Protein AF-A0A7S4PB91-F1 (afdb_monomer)

Organism: Guillardia theta (NCBI:txid55529)

Structure (mmCIF, N/CA/C/O backbone):
data_AF-A0A7S4PB91-F1
#
_entry.id   AF-A0A7S4PB91-F1
#
loop_
_atom_site.group_PDB
_atom_site.id
_atom_site.type_symbol
_atom_site.label_atom_id
_atom_site.label_alt_id
_atom_site.label_comp_id
_atom_site.label_asym_id
_atom_site.label_entity_id
_atom_site.label_seq_id
_atom_site.pdbx_PDB_ins_code
_atom_site.Cartn_x
_atom_site.Cartn_y
_atom_site.Cartn_z
_atom_site.occupancy
_atom_site.B_iso_or_equiv
_atom_site.auth_seq_id
_atom_site.auth_comp_id
_atom_site.auth_asym_id
_atom_site.auth_atom_id
_atom_site.pdbx_PDB_model_num
ATOM 1 N N . MET A 1 1 ? 23.968 11.728 -8.883 1.00 31.62 1 MET A N 1
ATOM 2 C CA . MET A 1 1 ? 22.761 11.429 -9.684 1.00 31.62 1 MET A CA 1
ATOM 3 C C . MET A 1 1 ? 22.779 10.005 -10.247 1.00 31.62 1 MET A C 1
ATOM 5 O O . MET A 1 1 ? 21.805 9.299 -10.043 1.00 31.62 1 MET A O 1
ATOM 9 N N . SER A 1 2 ? 23.878 9.525 -10.855 1.00 31.08 2 SER A N 1
ATOM 10 C CA . SER A 1 2 ? 23.894 8.203 -11.519 1.00 31.08 2 SER A CA 1
ATOM 11 C C . SER A 1 2 ? 23.864 6.969 -10.598 1.00 31.08 2 SER A C 1
ATOM 13 O O . SER A 1 2 ? 23.386 5.934 -11.034 1.00 31.08 2 SER A O 1
ATOM 15 N N . TRP A 1 3 ? 24.333 7.035 -9.343 1.00 31.42 3 TRP A N 1
ATOM 16 C CA . TRP A 1 3 ? 24.439 5.834 -8.488 1.00 31.42 3 TRP A CA 1
ATOM 17 C C . TRP A 1 3 ? 23.105 5.359 -7.880 1.00 31.42 3 TRP A C 1
ATOM 19 O O . TRP A 1 3 ? 22.832 4.166 -7.892 1.00 31.42 3 TRP A O 1
ATOM 29 N N . LEU A 1 4 ? 22.246 6.275 -7.410 1.00 32.75 4 LEU A N 1
ATOM 30 C CA . LEU A 1 4 ? 20.895 5.936 -6.921 1.00 32.75 4 LEU A CA 1
ATOM 31 C C . LEU A 1 4 ? 20.008 5.414 -8.059 1.00 32.75 4 LEU A C 1
ATOM 33 O O . LEU A 1 4 ? 19.345 4.400 -7.899 1.00 32.75 4 LEU A O 1
ATOM 37 N N . LEU A 1 5 ? 20.073 6.047 -9.235 1.00 37.25 5 LEU A N 1
ATOM 38 C CA . LEU A 1 5 ? 19.382 5.566 -10.434 1.00 37.25 5 LEU A CA 1
ATOM 39 C C . LEU A 1 5 ? 19.927 4.207 -10.908 1.00 37.25 5 LEU A C 1
ATOM 41 O O . LEU A 1 5 ? 19.147 3.375 -11.347 1.00 37.25 5 LEU A O 1
ATOM 45 N N . ARG A 1 6 ? 21.233 3.928 -10.749 1.00 37.69 6 ARG A N 1
ATOM 46 C CA . ARG A 1 6 ? 21.821 2.597 -11.010 1.00 37.69 6 ARG A CA 1
ATOM 47 C C . ARG A 1 6 ? 21.350 1.509 -10.045 1.00 37.69 6 ARG A C 1
ATOM 49 O O . ARG A 1 6 ? 21.367 0.350 -10.420 1.00 37.69 6 ARG A O 1
ATOM 56 N N . PHE A 1 7 ? 20.940 1.865 -8.829 1.00 37.94 7 PHE A N 1
ATOM 57 C CA . PHE A 1 7 ? 20.375 0.906 -7.877 1.00 37.94 7 PHE A CA 1
ATOM 58 C C . PHE A 1 7 ? 18.956 0.458 -8.281 1.00 37.94 7 PHE A C 1
ATOM 60 O O . PHE A 1 7 ? 18.560 -0.657 -7.963 1.00 37.94 7 PHE A O 1
ATOM 67 N N . PHE A 1 8 ? 18.217 1.304 -9.014 1.00 38.88 8 PHE A N 1
ATOM 68 C CA . PHE A 1 8 ? 16.907 0.976 -9.605 1.00 38.88 8 PHE A CA 1
ATOM 69 C C . PHE A 1 8 ? 16.985 0.504 -11.064 1.00 38.88 8 PHE A C 1
ATOM 71 O O . PHE A 1 8 ? 16.049 -0.121 -11.560 1.00 38.88 8 PHE A O 1
ATOM 78 N N . SER A 1 9 ? 18.101 0.777 -11.741 1.00 38.97 9 SER A N 1
ATOM 79 C CA . SER A 1 9 ? 18.421 0.269 -13.071 1.00 38.97 9 SER A CA 1
ATOM 80 C C . SER A 1 9 ? 18.973 -1.145 -12.945 1.00 38.97 9 SER A C 1
ATOM 82 O O . SER A 1 9 ? 20.183 -1.355 -12.869 1.00 38.97 9 SER A O 1
ATOM 84 N N . PHE A 1 10 ? 18.082 -2.124 -12.928 1.00 47.25 10 PHE A N 1
ATOM 85 C CA . PHE A 1 10 ? 18.473 -3.514 -13.104 1.00 47.25 10 PHE A CA 1
ATOM 86 C C . PHE A 1 10 ? 18.766 -3.754 -14.583 1.00 47.25 10 PHE A C 1
ATOM 88 O O . PHE A 1 10 ? 17.989 -3.335 -15.442 1.00 47.25 10 PHE A O 1
ATOM 95 N N . ASP A 1 11 ? 19.880 -4.424 -14.882 1.00 45.78 11 ASP A N 1
ATOM 96 C CA . ASP A 1 11 ? 20.148 -4.942 -16.224 1.00 45.78 11 ASP A CA 1
ATOM 97 C C . ASP A 1 11 ? 19.170 -6.107 -16.462 1.00 45.78 11 ASP A C 1
ATOM 99 O O . ASP A 1 11 ? 19.452 -7.278 -16.198 1.00 45.78 11 ASP A O 1
ATOM 103 N N . ASN A 1 12 ? 17.937 -5.747 -16.829 1.00 50.06 12 ASN A N 1
ATOM 104 C CA . ASN A 1 12 ? 16.780 -6.643 -16.885 1.00 50.06 12 ASN A CA 1
ATOM 105 C C . ASN A 1 12 ? 16.914 -7.718 -17.975 1.00 50.06 12 ASN A C 1
ATOM 107 O O . ASN A 1 12 ? 16.095 -8.633 -18.020 1.00 50.06 12 ASN A O 1
ATOM 111 N N . GLU A 1 13 ? 17.945 -7.642 -18.826 1.00 44.47 13 GLU A N 1
ATOM 112 C CA . GLU A 1 13 ? 18.199 -8.618 -19.890 1.00 44.47 13 GLU A CA 1
ATOM 113 C C . GLU A 1 13 ? 18.415 -10.043 -19.348 1.00 44.47 13 GLU A C 1
ATOM 115 O O . GLU A 1 13 ? 18.123 -11.006 -20.048 1.00 44.47 13 GLU A O 1
ATOM 120 N N . ASN A 1 14 ? 18.844 -10.201 -18.088 1.00 43.94 14 ASN A N 1
ATOM 121 C CA . ASN A 1 14 ? 19.098 -11.518 -17.483 1.00 43.94 14 ASN A CA 1
ATOM 122 C C . ASN A 1 14 ? 17.996 -12.009 -16.526 1.00 43.94 14 ASN A C 1
ATOM 124 O O . ASN A 1 14 ? 18.125 -13.091 -15.952 1.00 43.94 14 ASN A O 1
ATOM 128 N N . ILE A 1 15 ? 16.910 -11.250 -16.342 1.00 55.56 15 ILE A N 1
ATOM 129 C CA . ILE A 1 15 ? 15.763 -11.681 -15.533 1.00 55.56 15 ILE A CA 1
ATOM 130 C C . ILE A 1 15 ? 14.724 -12.266 -16.486 1.00 55.56 15 ILE A C 1
ATOM 132 O O . ILE A 1 15 ? 14.045 -11.532 -17.202 1.00 55.56 15 ILE A O 1
ATOM 136 N N . ALA A 1 16 ? 14.594 -13.593 -16.509 1.00 49.69 16 ALA A N 1
ATOM 137 C CA . ALA A 1 16 ? 13.801 -14.307 -17.513 1.00 49.69 16 ALA A CA 1
ATOM 138 C C . ALA A 1 16 ? 12.338 -13.825 -17.631 1.00 49.69 16 ALA A C 1
ATOM 140 O O . ALA A 1 16 ? 11.791 -13.814 -18.729 1.00 49.69 16 ALA A O 1
ATOM 141 N N . SER A 1 17 ? 11.707 -13.379 -16.536 1.00 52.19 17 SER A N 1
ATOM 142 C CA . SER A 1 17 ? 10.325 -12.865 -16.548 1.00 52.19 17 SER A CA 1
ATOM 143 C C . SER A 1 17 ? 10.184 -11.426 -17.078 1.00 52.19 17 SER A C 1
ATOM 145 O O . SER A 1 17 ? 9.070 -10.951 -17.317 1.00 52.19 17 SER A O 1
ATOM 147 N N . ARG A 1 18 ? 11.307 -10.717 -17.244 1.00 58.28 18 ARG A N 1
ATOM 148 C CA . ARG A 1 18 ? 11.389 -9.300 -17.640 1.00 58.28 18 ARG A CA 1
ATOM 149 C C . ARG A 1 18 ? 12.205 -9.078 -18.909 1.00 58.28 18 ARG A C 1
ATOM 151 O O . ARG A 1 18 ? 12.345 -7.936 -19.339 1.00 58.28 18 ARG A O 1
ATOM 158 N N . HIS A 1 19 ? 12.696 -10.151 -19.528 1.00 61.44 19 HIS A N 1
ATOM 159 C CA . HIS A 1 19 ? 13.353 -10.080 -20.822 1.00 61.44 19 HIS A CA 1
ATOM 160 C C . HIS A 1 19 ? 12.348 -9.621 -21.883 1.00 61.44 19 HIS A C 1
ATOM 162 O O . HIS A 1 19 ? 11.384 -10.315 -22.208 1.00 61.44 19 HIS A O 1
ATOM 168 N N . ILE A 1 20 ? 12.604 -8.453 -22.460 1.00 63.34 20 ILE A N 1
ATOM 169 C CA . ILE A 1 20 ? 11.867 -7.948 -23.613 1.00 63.34 20 ILE A CA 1
ATOM 170 C C . ILE A 1 20 ? 12.829 -7.993 -24.783 1.00 63.34 20 ILE A C 1
ATOM 172 O O . ILE A 1 20 ? 13.859 -7.321 -24.761 1.00 63.34 20 ILE A O 1
ATOM 176 N N . ASP A 1 21 ? 12.481 -8.760 -25.817 1.00 62.69 21 ASP A N 1
ATOM 177 C CA . ASP A 1 21 ? 13.202 -8.723 -27.087 1.00 62.69 21 ASP A CA 1
ATOM 178 C C . ASP A 1 21 ? 12.898 -7.391 -27.796 1.00 62.69 21 ASP A C 1
ATOM 180 O O . ASP A 1 21 ? 12.025 -7.270 -28.656 1.00 62.69 21 ASP A O 1
ATOM 184 N N . SER A 1 22 ? 13.550 -6.329 -27.317 1.00 59.19 22 SER A N 1
ATOM 185 C CA . SER A 1 22 ? 13.298 -4.947 -27.722 1.00 59.19 22 SER A CA 1
ATOM 186 C C . SER A 1 22 ? 14.299 -4.454 -28.760 1.00 59.19 22 SER A C 1
ATOM 188 O O . SER A 1 22 ? 14.284 -3.264 -29.071 1.00 59.19 22 SER A O 1
ATOM 190 N N . ARG A 1 23 ? 15.192 -5.312 -29.279 1.00 58.97 23 ARG A N 1
ATOM 191 C CA . ARG A 1 23 ? 16.308 -4.893 -30.152 1.00 58.97 23 ARG A CA 1
ATOM 192 C C . ARG A 1 23 ? 15.847 -4.244 -31.468 1.00 58.97 23 ARG A C 1
ATOM 194 O O . ARG A 1 23 ? 16.675 -3.710 -32.195 1.00 58.97 23 ARG A O 1
ATOM 201 N N . GLN A 1 24 ? 14.540 -4.241 -31.755 1.00 57.69 24 GLN A N 1
ATOM 202 C CA . GLN A 1 24 ? 13.948 -3.690 -32.979 1.00 57.69 24 GLN A CA 1
ATOM 203 C C . GLN A 1 24 ? 12.815 -2.663 -32.769 1.00 57.69 24 GLN A C 1
ATOM 205 O O . GLN A 1 24 ? 12.273 -2.170 -33.756 1.00 57.69 24 GLN A O 1
ATOM 210 N N . ARG A 1 25 ? 12.425 -2.310 -31.531 1.00 69.69 25 ARG A N 1
ATOM 211 C CA . ARG A 1 25 ? 11.317 -1.357 -31.282 1.00 69.69 25 ARG A CA 1
ATOM 212 C C . ARG A 1 25 ? 11.812 -0.057 -30.653 1.00 69.69 25 ARG A C 1
ATOM 214 O O . ARG A 1 25 ? 12.574 -0.084 -29.691 1.00 69.69 25 ARG A O 1
ATOM 221 N N . ALA A 1 26 ? 11.337 1.078 -31.171 1.00 83.69 26 ALA A N 1
ATOM 222 C CA . ALA A 1 26 ? 11.591 2.385 -30.571 1.00 83.69 26 ALA A CA 1
ATOM 223 C C . ALA A 1 26 ? 10.990 2.444 -29.158 1.00 83.69 26 ALA A C 1
ATOM 225 O O . ALA A 1 26 ? 9.822 2.099 -28.962 1.00 83.69 26 ALA A O 1
ATOM 226 N N . ARG A 1 27 ? 11.795 2.877 -28.185 1.00 88.94 27 ARG A N 1
ATOM 227 C CA . ARG A 1 27 ? 11.378 3.021 -26.788 1.00 88.94 27 ARG A CA 1
ATOM 228 C C . ARG A 1 27 ? 10.800 4.415 -26.556 1.00 88.94 27 ARG A C 1
ATOM 230 O O . ARG A 1 27 ? 11.360 5.404 -27.028 1.00 88.94 27 ARG A O 1
ATOM 237 N N . LYS A 1 28 ? 9.682 4.491 -25.839 1.00 92.44 28 LYS A N 1
ATOM 238 C CA . LYS A 1 28 ? 9.012 5.737 -25.450 1.00 92.44 28 LYS A CA 1
ATOM 239 C C . LYS A 1 28 ? 9.260 6.041 -23.974 1.00 92.44 28 LYS A C 1
ATOM 241 O O . LYS A 1 28 ? 9.401 5.133 -23.161 1.00 92.44 28 LYS A O 1
ATOM 246 N N . THR A 1 29 ? 9.281 7.322 -23.627 1.00 91.94 29 THR A N 1
ATOM 247 C CA . THR A 1 29 ? 9.402 7.813 -22.249 1.00 91.94 29 THR A CA 1
ATOM 248 C C . THR A 1 29 ? 8.780 9.206 -22.140 1.00 91.94 29 THR A C 1
ATOM 250 O O . THR A 1 29 ? 8.545 9.845 -23.169 1.00 91.94 29 THR A O 1
ATOM 253 N N . TRP A 1 30 ? 8.491 9.668 -20.924 1.00 91.88 30 TRP A N 1
ATOM 254 C CA . TRP A 1 30 ? 7.993 11.021 -20.654 1.00 91.88 30 TRP A CA 1
ATOM 255 C C . TRP A 1 30 ? 8.320 11.468 -19.224 1.00 91.88 30 TRP A C 1
ATOM 257 O O . TRP A 1 30 ? 8.530 10.644 -18.319 1.00 91.88 30 TRP A O 1
ATOM 267 N N . ASN A 1 31 ? 8.355 12.788 -19.022 1.00 86.69 31 ASN A N 1
ATOM 268 C CA . ASN A 1 31 ? 8.561 13.372 -17.700 1.00 86.69 31 ASN A CA 1
ATOM 269 C C . ASN A 1 31 ? 7.240 13.444 -16.927 1.00 86.69 31 ASN A C 1
ATOM 271 O O . ASN A 1 31 ? 6.154 13.550 -17.503 1.00 86.69 31 ASN A O 1
ATOM 275 N N . VAL A 1 32 ? 7.341 13.397 -15.600 1.00 86.25 32 VAL A N 1
ATOM 276 C CA . VAL A 1 32 ? 6.189 13.594 -14.714 1.00 86.25 32 VAL A CA 1
ATOM 277 C C . VAL A 1 32 ? 5.623 15.009 -14.879 1.00 86.25 32 VAL A C 1
ATOM 279 O O . VAL A 1 32 ? 6.373 15.980 -14.958 1.00 86.25 32 VAL A O 1
ATOM 282 N N . GLY A 1 33 ? 4.293 15.132 -14.909 1.00 79.81 33 GLY A N 1
ATOM 283 C CA . GLY A 1 33 ? 3.592 16.422 -14.960 1.00 79.81 33 GLY A CA 1
ATOM 284 C C . GLY A 1 33 ? 3.527 17.089 -16.341 1.00 79.81 33 GLY A C 1
ATOM 285 O O . GLY A 1 33 ? 2.955 18.172 -16.463 1.00 79.81 33 GLY A O 1
ATOM 286 N N . GLU A 1 34 ? 4.079 16.464 -17.386 1.00 78.25 34 GLU A N 1
ATOM 287 C CA . GLU A 1 34 ? 3.885 16.901 -18.773 1.00 78.25 34 GLU A CA 1
ATOM 288 C C . GLU A 1 34 ? 2.472 16.562 -19.294 1.00 78.25 34 GLU A C 1
ATOM 290 O O . GLU A 1 34 ? 1.654 15.943 -18.612 1.00 78.25 34 GLU A O 1
ATOM 295 N N . LYS A 1 35 ? 2.158 17.003 -20.521 1.00 84.31 35 LYS A N 1
ATOM 296 C CA . LYS A 1 35 ? 0.884 16.681 -21.186 1.00 84.31 35 LYS A CA 1
ATOM 297 C C . LYS A 1 35 ? 0.691 15.166 -21.301 1.00 84.31 35 LYS A C 1
ATOM 299 O O . LYS A 1 35 ? 1.661 14.424 -21.423 1.00 84.31 35 LYS A O 1
ATOM 304 N N . GLU A 1 36 ? -0.573 14.745 -21.360 1.00 91.62 36 GLU A N 1
ATOM 305 C CA . GLU A 1 36 ? -0.958 13.339 -21.508 1.00 91.62 36 GLU A CA 1
ATOM 306 C C . GLU A 1 36 ? -0.151 12.641 -22.629 1.00 91.62 36 GLU A C 1
ATOM 308 O O . GLU A 1 36 ? -0.174 13.099 -23.784 1.00 91.62 36 GLU A O 1
ATOM 313 N N . PRO A 1 37 ? 0.573 11.551 -22.316 1.00 93.06 37 PRO A N 1
ATOM 314 C CA . PRO A 1 37 ? 1.471 10.908 -23.262 1.00 93.06 37 PRO A CA 1
ATOM 315 C C . PRO A 1 37 ? 0.699 10.208 -24.386 1.00 93.06 37 PRO A C 1
ATOM 317 O O . PRO A 1 37 ? -0.351 9.602 -24.182 1.00 93.06 37 PRO A O 1
ATOM 320 N N . GLN A 1 38 ? 1.259 10.237 -25.597 1.00 92.81 38 GLN A N 1
ATOM 321 C CA . GLN A 1 38 ? 0.713 9.519 -26.754 1.00 92.81 38 GLN A CA 1
ATOM 322 C C . GLN A 1 38 ? 1.251 8.077 -26.793 1.00 92.81 38 GLN A C 1
ATOM 324 O O . GLN A 1 38 ? 2.211 7.760 -27.509 1.00 92.81 38 GLN A O 1
ATOM 329 N N . VAL A 1 39 ? 0.624 7.200 -26.006 1.00 94.06 39 VAL A N 1
ATOM 330 C CA . VAL A 1 39 ? 0.985 5.780 -25.861 1.00 94.06 39 VAL A CA 1
ATOM 331 C C . VAL A 1 39 ? -0.161 4.852 -26.283 1.00 94.06 39 VAL A C 1
ATOM 333 O O . VAL A 1 39 ? -1.337 5.175 -26.124 1.00 94.06 39 VAL A O 1
ATOM 336 N N . LYS A 1 40 ? 0.184 3.703 -26.868 1.00 94.88 40 LYS A N 1
ATOM 337 C CA . LYS A 1 40 ? -0.725 2.662 -27.357 1.00 94.88 40 LYS A CA 1
ATOM 338 C C . LYS A 1 40 ? -0.285 1.294 -26.839 1.00 94.88 40 LYS A C 1
ATOM 340 O O . LYS A 1 40 ? 0.887 1.071 -26.546 1.00 94.88 40 LYS A O 1
ATOM 345 N N . VAL A 1 41 ? -1.230 0.359 -26.769 1.00 95.00 41 VAL A N 1
ATOM 346 C CA . VAL A 1 41 ? -0.939 -1.043 -26.433 1.00 95.00 41 VAL A CA 1
ATOM 347 C C . VAL A 1 41 ? 0.125 -1.603 -27.384 1.00 95.00 41 VAL A C 1
ATOM 349 O O . VAL A 1 41 ? 0.018 -1.447 -28.600 1.00 95.00 41 VAL A O 1
ATOM 352 N N . GLY A 1 42 ? 1.150 -2.244 -26.823 1.00 91.56 42 GLY A N 1
ATOM 353 C CA . GLY A 1 42 ? 2.286 -2.809 -27.556 1.00 91.56 42 GLY A CA 1
ATOM 354 C C . GLY A 1 42 ? 3.501 -1.884 -27.686 1.00 91.56 42 GLY A C 1
ATOM 355 O O . GLY A 1 42 ? 4.567 -2.360 -28.095 1.00 91.56 42 GLY A O 1
ATOM 356 N N . ASP A 1 43 ? 3.371 -0.602 -27.326 1.00 93.50 43 ASP A N 1
ATOM 357 C CA . ASP A 1 43 ? 4.511 0.310 -27.228 1.00 93.50 43 ASP A CA 1
ATOM 358 C C . ASP A 1 43 ? 5.491 -0.162 -26.147 1.00 93.50 43 ASP A C 1
ATOM 360 O O . ASP A 1 43 ? 5.085 -0.633 -25.084 1.00 93.50 43 ASP A O 1
ATOM 364 N N . ILE A 1 44 ? 6.790 -0.004 -26.407 1.00 92.81 44 ILE A N 1
ATOM 365 C CA . ILE A 1 44 ? 7.838 -0.290 -25.425 1.00 92.81 44 ILE A CA 1
ATOM 366 C C . ILE A 1 44 ? 8.154 0.992 -24.667 1.00 92.81 44 ILE A C 1
ATOM 368 O O . ILE A 1 44 ? 8.515 1.997 -25.281 1.00 92.81 44 ILE A O 1
ATOM 372 N N . ILE A 1 45 ? 8.023 0.954 -23.346 1.00 92.12 45 ILE A N 1
ATOM 373 C CA . ILE A 1 45 ? 8.263 2.087 -22.456 1.00 92.12 45 ILE A CA 1
ATOM 374 C C . ILE A 1 45 ? 9.565 1.867 -21.700 1.00 92.12 45 ILE A C 1
ATOM 376 O O . ILE A 1 45 ? 9.851 0.746 -21.283 1.00 92.12 45 ILE A O 1
ATOM 380 N N . GLU A 1 46 ? 10.340 2.934 -21.522 1.00 88.56 46 GLU A N 1
ATOM 381 C CA . GLU A 1 46 ? 11.539 2.939 -20.691 1.00 88.56 46 GLU A CA 1
ATOM 382 C C . GLU A 1 46 ? 11.512 4.098 -19.690 1.00 88.56 46 GLU A C 1
ATOM 384 O O . GLU A 1 46 ? 11.354 5.260 -20.073 1.00 88.56 46 GLU A O 1
ATOM 389 N N . LYS A 1 47 ? 11.714 3.802 -18.403 1.00 84.25 47 LYS A N 1
ATOM 390 C CA . LYS A 1 47 ? 11.949 4.821 -17.370 1.00 84.25 47 LYS A CA 1
ATOM 391 C C . LYS A 1 47 ? 12.866 4.281 -16.278 1.00 84.25 47 LYS A C 1
ATOM 393 O O . LYS A 1 47 ? 12.649 3.201 -15.743 1.00 84.25 47 LYS A O 1
ATOM 398 N N . TYR A 1 48 ? 13.932 5.029 -15.985 1.00 78.12 48 TYR A N 1
ATOM 399 C CA . TYR A 1 48 ? 14.967 4.682 -14.998 1.00 78.12 48 TYR A CA 1
ATOM 400 C C . TYR A 1 48 ? 15.526 3.250 -15.116 1.00 78.12 48 TYR A C 1
ATOM 402 O O . TYR A 1 48 ? 15.751 2.579 -14.112 1.00 78.12 48 TYR A O 1
ATOM 410 N N . GLY A 1 49 ? 15.752 2.779 -16.346 1.00 74.19 49 GLY A N 1
ATOM 411 C CA . GLY A 1 49 ? 16.278 1.435 -16.621 1.00 74.19 49 GLY A CA 1
ATOM 412 C C . GLY A 1 49 ? 15.238 0.311 -16.530 1.00 74.19 49 GLY A C 1
ATOM 413 O O . GLY A 1 49 ? 15.550 -0.839 -16.833 1.00 74.19 49 GLY A O 1
ATOM 414 N N . GLN A 1 50 ? 13.990 0.615 -16.162 1.00 78.44 50 GLN A N 1
ATOM 415 C CA . GLN A 1 50 ? 12.879 -0.315 -16.330 1.00 78.44 50 GLN A CA 1
ATOM 416 C C . GLN A 1 50 ? 12.375 -0.240 -17.764 1.00 78.44 50 GLN A C 1
ATOM 418 O O . GLN A 1 50 ? 12.132 0.853 -18.273 1.00 78.44 50 GLN A O 1
ATOM 423 N N . VAL A 1 51 ? 12.202 -1.402 -18.391 1.00 85.50 51 VAL A N 1
ATOM 424 C CA . VAL A 1 51 ? 11.627 -1.533 -19.731 1.00 85.50 51 VAL A CA 1
ATOM 425 C C . VAL A 1 51 ? 10.407 -2.440 -19.632 1.00 85.50 51 VAL A C 1
ATOM 427 O O . VAL A 1 51 ? 10.491 -3.520 -19.049 1.00 85.50 51 VAL A O 1
ATOM 430 N N . PHE A 1 52 ? 9.276 -2.005 -20.182 1.00 89.25 52 PHE A N 1
ATOM 431 C CA . PHE A 1 52 ? 8.028 -2.773 -20.184 1.00 89.25 52 PHE A CA 1
ATOM 432 C C . PHE A 1 52 ? 7.209 -2.515 -21.450 1.00 89.25 52 PHE A C 1
ATOM 434 O O . PHE A 1 52 ? 7.455 -1.565 -22.192 1.00 89.25 52 PHE A O 1
ATOM 441 N N . THR A 1 53 ? 6.255 -3.402 -21.734 1.00 91.69 53 THR A N 1
ATOM 442 C CA . THR A 1 53 ? 5.311 -3.226 -22.845 1.00 91.69 53 THR A CA 1
ATOM 443 C C . THR A 1 53 ? 4.015 -2.649 -22.302 1.00 91.69 53 THR A C 1
ATOM 445 O O . THR A 1 53 ? 3.397 -3.257 -21.428 1.00 91.69 53 THR A O 1
ATOM 448 N N . TRP A 1 54 ? 3.586 -1.507 -22.836 1.00 95.00 54 TRP A N 1
ATOM 449 C CA . TRP A 1 54 ? 2.313 -0.902 -22.467 1.00 95.00 54 TRP A CA 1
ATOM 450 C C . TRP A 1 54 ? 1.157 -1.831 -22.853 1.00 95.00 54 TRP A C 1
ATOM 452 O O . TRP A 1 54 ? 1.077 -2.309 -23.987 1.00 95.00 54 TRP A O 1
ATOM 462 N N . SER A 1 55 ? 0.250 -2.078 -21.917 1.00 95.94 55 SER A N 1
ATOM 463 C CA . SER A 1 55 ? -0.917 -2.950 -22.078 1.00 95.94 55 SER A CA 1
ATOM 464 C C . SER A 1 55 ? -2.214 -2.202 -21.781 1.00 95.94 55 SER A C 1
ATOM 466 O O . SER A 1 55 ? -2.209 -1.069 -21.310 1.00 95.94 55 SER A O 1
ATOM 468 N N . ASP A 1 56 ? -3.338 -2.852 -22.042 1.00 96.81 56 ASP A N 1
ATOM 469 C CA . ASP A 1 56 ? -4.682 -2.391 -21.688 1.00 96.81 56 ASP A CA 1
ATOM 470 C C . ASP A 1 56 ? -4.936 -2.341 -20.168 1.00 96.81 56 ASP A C 1
ATOM 472 O O . ASP A 1 56 ? -5.868 -1.679 -19.712 1.00 96.81 56 ASP A O 1
ATOM 476 N N . LEU A 1 57 ? -4.093 -3.000 -19.366 1.00 96.81 57 LEU A N 1
ATOM 477 C CA . LEU A 1 57 ? -4.145 -2.931 -17.904 1.00 96.81 57 LEU A CA 1
ATOM 478 C C . LEU A 1 57 ? -3.486 -1.668 -17.331 1.00 96.81 57 LEU A C 1
ATOM 480 O O . LEU A 1 57 ? -3.730 -1.341 -16.165 1.00 96.81 57 LEU A O 1
ATOM 484 N N . HIS A 1 58 ? -2.655 -0.984 -18.122 1.00 97.50 58 HIS A N 1
ATOM 485 C CA . HIS A 1 58 ? -1.966 0.225 -17.691 1.00 97.50 58 HIS A CA 1
ATOM 486 C C . HIS A 1 58 ? -2.932 1.402 -17.564 1.00 97.50 58 HIS A C 1
ATOM 488 O O . HIS A 1 58 ? -3.932 1.513 -18.276 1.00 97.50 58 HIS A O 1
ATOM 494 N N . VAL A 1 59 ? -2.618 2.299 -16.637 1.00 96.06 59 VAL A N 1
ATOM 495 C CA . VAL A 1 59 ? -3.458 3.434 -16.271 1.00 96.06 59 VAL A CA 1
ATOM 496 C C . VAL A 1 59 ? -2.798 4.710 -16.769 1.00 96.06 59 VAL A C 1
ATOM 498 O O . VAL A 1 59 ? -1.626 4.968 -16.509 1.00 96.06 59 VAL A O 1
ATOM 501 N N . MET A 1 60 ? -3.556 5.520 -17.501 1.00 95.69 60 MET A N 1
ATOM 502 C CA . MET A 1 60 ? -3.052 6.792 -18.008 1.00 95.69 60 MET A CA 1
ATOM 503 C C . MET A 1 60 ? -2.842 7.819 -16.877 1.00 95.69 60 MET A C 1
ATOM 505 O O . MET A 1 60 ? -3.607 7.799 -15.905 1.00 95.69 60 MET A O 1
ATOM 509 N N . PRO A 1 61 ? -1.875 8.752 -17.007 1.00 94.75 61 PRO A N 1
ATOM 510 C CA . PRO A 1 61 ? -1.603 9.781 -16.000 1.00 94.75 61 PRO A CA 1
ATOM 511 C C . PRO A 1 61 ? -2.842 10.567 -15.565 1.00 94.75 61 PRO A C 1
ATOM 513 O O . PRO A 1 61 ? -3.087 10.700 -14.371 1.00 94.75 61 PRO A O 1
ATOM 516 N N . SER A 1 62 ? -3.694 10.995 -16.503 1.00 93.94 62 SER A N 1
ATOM 517 C CA . SER A 1 62 ? -4.947 11.696 -16.185 1.00 93.94 62 SER A CA 1
ATOM 518 C C . SER A 1 62 ? -5.862 10.938 -15.214 1.00 93.94 62 SER A C 1
ATOM 520 O O . SER A 1 62 ? -6.506 11.551 -14.363 1.00 93.94 62 SER A O 1
ATOM 522 N N . ARG A 1 63 ? -5.913 9.603 -15.302 1.00 94.75 63 ARG A N 1
ATOM 523 C CA . ARG A 1 63 ? -6.708 8.760 -14.399 1.00 94.75 63 ARG A CA 1
ATOM 524 C C . ARG A 1 63 ? -6.062 8.618 -13.028 1.00 94.75 63 ARG A C 1
ATOM 526 O O . ARG A 1 63 ? -6.771 8.682 -12.029 1.00 94.75 63 ARG A O 1
ATOM 533 N N . LEU A 1 64 ? -4.742 8.453 -12.978 1.00 95.44 64 LEU A N 1
ATOM 534 C CA . LEU A 1 64 ? -3.999 8.416 -11.717 1.00 95.44 64 LEU A CA 1
ATOM 535 C C . LEU A 1 64 ? -4.089 9.758 -10.979 1.00 95.44 64 LEU A C 1
ATOM 537 O O . LEU A 1 64 ? -4.311 9.784 -9.772 1.00 95.44 64 LEU A O 1
ATOM 541 N N . GLN A 1 65 ? -4.046 10.874 -11.710 1.00 94.56 65 GLN A N 1
ATOM 542 C CA . GLN A 1 65 ? -4.220 12.211 -11.152 1.00 94.56 65 GLN A CA 1
ATOM 543 C C . GLN A 1 65 ? -5.578 12.389 -10.454 1.00 94.56 65 GLN A C 1
ATOM 545 O O . GLN A 1 65 ? -5.638 13.061 -9.427 1.00 94.56 65 GLN A O 1
ATOM 550 N N . CYS A 1 66 ? -6.660 11.770 -10.947 1.00 95.12 66 CYS A N 1
ATOM 551 C CA . CYS A 1 66 ? -7.953 11.785 -10.250 1.00 95.12 66 CYS A CA 1
ATOM 552 C C . CYS A 1 66 ? -7.867 11.124 -8.867 1.00 95.12 66 CYS A C 1
ATOM 554 O O . CYS A 1 66 ? -8.393 11.666 -7.897 1.00 95.12 66 CYS A O 1
ATOM 556 N N . LEU A 1 67 ? -7.143 10.005 -8.754 1.00 96.38 67 LEU A N 1
ATOM 557 C CA . LEU A 1 67 ? -6.961 9.294 -7.485 1.00 96.38 67 LEU A CA 1
ATOM 558 C C . LEU A 1 67 ? -6.209 10.135 -6.451 1.00 96.38 67 LEU A C 1
ATOM 560 O O . LEU A 1 67 ? -6.398 9.934 -5.253 1.00 96.38 67 LEU A O 1
ATOM 564 N N . ARG A 1 68 ? -5.406 11.117 -6.886 1.00 95.69 68 ARG A N 1
ATOM 565 C CA . ARG A 1 68 ? -4.721 12.057 -5.985 1.00 95.69 68 ARG A CA 1
ATOM 566 C C . ARG A 1 68 ? -5.663 12.999 -5.246 1.00 95.69 68 ARG A C 1
ATOM 568 O O . ARG A 1 68 ? -5.293 13.556 -4.212 1.00 95.69 68 ARG A O 1
ATOM 575 N N . SER A 1 69 ? -6.867 13.193 -5.769 1.00 95.44 69 SER A N 1
ATOM 576 C CA . SER A 1 69 ? -7.910 14.011 -5.150 1.00 95.44 69 SER A CA 1
ATOM 577 C C . SER A 1 69 ? -8.827 13.203 -4.224 1.00 95.44 69 SER A C 1
ATOM 579 O O . SER A 1 69 ? -9.677 13.788 -3.558 1.00 95.44 69 SER A O 1
ATOM 581 N N . GLU A 1 70 ? -8.653 11.881 -4.147 1.00 95.88 70 GLU A N 1
ATOM 582 C CA . GLU A 1 70 ? -9.500 10.984 -3.359 1.00 95.88 70 GLU A CA 1
ATOM 583 C C . GLU A 1 70 ? -8.773 10.532 -2.080 1.00 95.88 70 GLU A C 1
ATOM 585 O O . GLU A 1 70 ? -7.685 9.966 -2.138 1.00 95.88 70 GLU A O 1
ATOM 590 N N . GLY A 1 71 ? -9.367 10.801 -0.912 1.00 95.44 71 GLY A N 1
ATOM 591 C CA . GLY A 1 71 ? -8.903 10.314 0.395 1.00 95.44 71 GLY A CA 1
ATOM 592 C C . GLY A 1 71 ? -9.571 8.995 0.799 1.00 95.44 71 GLY A C 1
ATOM 593 O O . GLY A 1 71 ? -9.817 8.130 -0.039 1.00 95.44 71 GLY A O 1
ATOM 594 N N . ASP A 1 72 ? -9.904 8.856 2.083 1.00 95.75 72 ASP A N 1
ATOM 595 C CA . ASP A 1 72 ? -10.711 7.745 2.606 1.00 95.75 72 ASP A CA 1
ATOM 596 C C . ASP A 1 72 ? -11.959 8.326 3.261 1.00 95.75 72 ASP A C 1
ATOM 598 O O . ASP A 1 72 ? -11.979 8.641 4.449 1.00 95.75 72 ASP A O 1
ATOM 602 N N . VAL A 1 73 ? -12.992 8.507 2.443 1.00 91.75 73 VAL A N 1
ATOM 603 C CA . VAL A 1 73 ? -14.188 9.278 2.793 1.00 91.75 73 VAL A CA 1
ATOM 604 C C . VAL A 1 73 ? -14.895 8.707 4.029 1.00 91.75 73 VAL A C 1
ATOM 606 O O . VAL A 1 73 ? -15.333 9.465 4.890 1.00 91.75 73 VAL A O 1
ATOM 609 N N . MET A 1 74 ? -14.959 7.378 4.158 1.00 89.88 74 MET A N 1
ATOM 610 C CA . MET A 1 74 ? -15.602 6.725 5.300 1.00 89.88 74 MET A CA 1
ATOM 611 C C . MET A 1 74 ? -14.816 6.948 6.599 1.00 89.88 74 MET A C 1
ATOM 613 O O . MET A 1 74 ? -15.402 7.320 7.614 1.00 89.88 74 MET A O 1
ATOM 617 N N . CYS A 1 75 ? -13.492 6.755 6.571 1.00 94.00 75 CYS A N 1
ATOM 618 C CA . CYS A 1 75 ? -12.649 7.005 7.740 1.00 94.00 75 CYS A CA 1
ATOM 619 C C . CYS A 1 75 ? -12.628 8.495 8.112 1.00 94.00 75 CYS A C 1
ATOM 621 O O . CYS A 1 75 ? -12.683 8.836 9.293 1.00 94.00 75 CYS A O 1
ATOM 623 N N . ASP A 1 76 ? -12.548 9.383 7.120 1.00 93.94 76 ASP A N 1
ATOM 624 C CA . ASP A 1 76 ? -12.462 10.828 7.327 1.00 93.94 76 ASP A CA 1
ATOM 625 C C . ASP A 1 76 ? -13.745 11.374 7.980 1.00 93.94 76 ASP A C 1
ATOM 627 O O . ASP A 1 76 ? -13.656 12.093 8.975 1.00 93.94 76 ASP A O 1
ATOM 631 N N . MET A 1 77 ? -14.931 10.952 7.517 1.00 91.06 77 MET A N 1
ATOM 632 C CA . MET A 1 77 ? -16.214 11.322 8.139 1.00 91.06 77 MET A CA 1
ATOM 633 C C . MET A 1 77 ? -16.337 10.835 9.590 1.00 91.06 77 MET A C 1
ATOM 635 O O . MET A 1 77 ? -16.833 11.557 10.462 1.00 91.06 77 MET A O 1
ATOM 639 N N . LEU A 1 78 ? -15.874 9.613 9.877 1.00 90.94 78 LEU A N 1
ATOM 640 C CA . LEU A 1 78 ? -15.918 9.072 11.235 1.00 90.94 78 LEU A CA 1
ATOM 641 C C . LEU A 1 78 ? -15.004 9.870 12.175 1.00 90.94 78 LEU A C 1
ATOM 643 O O . LEU A 1 78 ? -15.401 10.201 13.289 1.00 90.94 78 LEU A O 1
ATOM 647 N N . LEU A 1 79 ? -13.815 10.261 11.705 1.00 93.12 79 LEU A N 1
ATOM 648 C CA . LEU A 1 79 ? -12.873 11.097 12.454 1.00 93.12 79 LEU A CA 1
ATOM 649 C C . LEU A 1 79 ? -13.359 12.535 12.672 1.00 93.12 79 LEU A C 1
ATOM 651 O O . LEU A 1 79 ? -12.973 13.160 13.665 1.00 93.12 79 LEU A O 1
ATOM 655 N N . GLU A 1 80 ? -14.155 13.083 11.755 1.00 90.50 80 GLU A N 1
ATOM 656 C CA . GLU A 1 80 ? -14.826 14.375 11.940 1.00 90.50 80 GLU A CA 1
ATOM 657 C C . GLU A 1 80 ? -15.886 14.292 13.041 1.00 90.50 80 GLU A C 1
ATOM 659 O O . GLU A 1 80 ? -15.935 15.172 13.901 1.00 90.50 80 GLU A O 1
ATOM 664 N N . THR A 1 81 ? -16.656 13.202 13.066 1.00 86.81 81 THR A N 1
ATOM 665 C CA . THR A 1 81 ? -17.712 12.965 14.061 1.00 86.81 81 THR A CA 1
ATOM 666 C C . THR A 1 81 ? -17.134 12.697 15.455 1.00 86.81 81 THR A C 1
ATOM 668 O O . THR A 1 81 ? -17.510 13.364 16.415 1.00 86.81 81 THR A O 1
ATOM 671 N N . PHE A 1 82 ? -16.173 11.772 15.572 1.00 87.50 82 PHE A N 1
ATOM 672 C CA . PHE A 1 82 ? -15.549 11.408 16.854 1.00 87.50 82 PHE A CA 1
ATOM 673 C C . PHE A 1 82 ? -14.627 12.485 17.416 1.00 87.50 82 PHE A C 1
ATOM 675 O O . PHE A 1 82 ? -14.389 12.552 18.620 1.00 87.50 82 PHE A O 1
ATOM 682 N N . ASN A 1 83 ? -14.041 13.292 16.533 1.00 89.19 83 ASN A N 1
ATOM 683 C CA . ASN A 1 83 ? -13.072 14.320 16.874 1.00 89.19 83 ASN A CA 1
ATOM 684 C C . ASN A 1 83 ? -11.961 13.870 17.865 1.00 89.19 83 ASN A C 1
ATOM 686 O O . ASN A 1 83 ? -11.747 14.522 18.896 1.00 89.19 83 ASN A O 1
ATOM 690 N N . PRO A 1 84 ? -11.232 12.772 17.582 1.00 91.25 84 PRO A N 1
ATOM 691 C CA . PRO A 1 84 ? -10.267 12.227 18.529 1.00 91.25 84 PRO A CA 1
ATOM 692 C C . PRO A 1 84 ? -9.034 13.127 18.681 1.00 91.25 84 PRO A C 1
ATOM 694 O O . PRO A 1 84 ? -8.642 13.878 17.782 1.00 91.25 84 PRO A O 1
ATOM 697 N N . GLN A 1 85 ? -8.387 13.028 19.837 1.00 90.50 85 GLN A N 1
ATOM 698 C CA . GLN A 1 85 ? -7.139 13.709 20.149 1.00 90.50 85 GLN A CA 1
ATOM 699 C C . GLN A 1 85 ? -5.933 12.969 19.545 1.00 90.50 85 GLN A C 1
ATOM 701 O O . GLN A 1 85 ? -5.970 11.753 19.369 1.00 90.50 85 GLN A O 1
ATOM 706 N N . PRO A 1 86 ? -4.797 13.649 19.287 1.00 83.81 86 PRO A N 1
ATOM 707 C CA . PRO A 1 86 ? -3.640 13.039 18.617 1.00 83.81 86 PRO A CA 1
ATOM 708 C C . PRO A 1 86 ? -3.011 11.813 19.297 1.00 83.81 86 PRO A C 1
ATOM 710 O O . PRO A 1 86 ? -2.196 11.140 18.672 1.00 83.81 86 PRO A O 1
ATOM 713 N N . LYS A 1 87 ? -3.301 11.574 20.581 1.00 86.19 87 LYS A N 1
ATOM 714 C CA . LYS A 1 87 ? -2.766 10.444 21.360 1.00 86.19 87 LYS A CA 1
ATOM 715 C C . LYS A 1 87 ? -3.771 9.305 21.542 1.00 86.19 87 LYS A C 1
ATOM 717 O O . LYS A 1 87 ? -3.421 8.316 22.176 1.00 86.19 87 LYS A O 1
ATOM 722 N N . ASP A 1 88 ? -4.989 9.467 21.044 1.00 89.38 88 ASP A N 1
ATOM 723 C CA . ASP A 1 88 ? -6.038 8.472 21.208 1.00 89.38 88 ASP A CA 1
ATOM 724 C C . ASP A 1 88 ? -5.760 7.237 20.348 1.00 89.38 88 ASP A C 1
ATOM 726 O O . ASP A 1 88 ? -5.364 7.363 19.185 1.00 89.38 88 ASP A O 1
ATOM 730 N N . ASP A 1 89 ? -6.029 6.049 20.896 1.00 91.38 89 ASP A N 1
ATOM 731 C CA . ASP A 1 89 ? -6.284 4.874 20.065 1.00 91.38 89 ASP A CA 1
ATOM 732 C C . ASP A 1 89 ? -7.716 4.984 19.534 1.00 91.38 89 ASP A C 1
ATOM 734 O O . ASP A 1 89 ? -8.696 4.720 20.230 1.00 91.38 89 ASP A O 1
ATOM 738 N N . VAL A 1 90 ? -7.828 5.486 18.306 1.00 92.50 90 VAL A N 1
ATOM 739 C CA . VAL A 1 90 ? -9.117 5.761 17.668 1.00 92.50 90 VAL A CA 1
ATOM 740 C C . VAL A 1 90 ? -9.922 4.477 17.469 1.00 92.50 90 VAL A C 1
ATOM 742 O O . VAL A 1 90 ? -11.138 4.503 17.637 1.00 92.50 90 VAL A O 1
ATOM 745 N N . LEU A 1 91 ? -9.265 3.361 17.134 1.00 93.19 91 LEU A N 1
ATOM 746 C CA . LEU A 1 91 ? -9.970 2.105 16.893 1.00 93.19 91 LEU A CA 1
ATOM 747 C C . LEU A 1 91 ? -10.569 1.566 18.190 1.00 93.19 91 LEU A C 1
ATOM 749 O O . LEU A 1 91 ? -11.723 1.151 18.179 1.00 93.19 91 LEU A O 1
ATOM 753 N N . ASP A 1 92 ? -9.816 1.602 19.291 1.00 92.06 92 ASP A N 1
ATOM 754 C CA . ASP A 1 92 ? -10.322 1.138 20.588 1.00 92.06 92 ASP A CA 1
ATOM 755 C C . ASP A 1 92 ? -11.548 1.954 21.020 1.00 92.06 92 ASP A C 1
ATOM 757 O O . ASP A 1 92 ? -12.572 1.375 21.370 1.00 92.06 92 ASP A O 1
ATOM 761 N N . LYS A 1 93 ? -11.509 3.285 20.861 1.00 89.88 93 LYS A N 1
ATOM 762 C CA . LYS A 1 93 ? -12.675 4.142 21.134 1.00 89.88 93 LYS A CA 1
ATOM 763 C C . LYS A 1 93 ? -13.888 3.792 20.273 1.00 89.88 93 LYS A C 1
ATOM 765 O O . LYS A 1 93 ? -14.998 3.734 20.783 1.00 89.88 93 LYS A O 1
ATOM 770 N N . ILE A 1 94 ? -13.686 3.541 18.979 1.00 89.81 94 ILE A N 1
ATOM 771 C CA . ILE A 1 94 ? -14.776 3.149 18.071 1.00 89.81 94 ILE A CA 1
ATOM 772 C C . ILE A 1 94 ? -15.351 1.784 18.464 1.00 89.81 94 ILE A C 1
ATOM 774 O O . ILE A 1 94 ? -16.561 1.588 18.386 1.00 89.81 94 ILE A O 1
ATOM 778 N N . LEU A 1 95 ? -14.507 0.836 18.879 1.00 90.06 95 LEU A N 1
ATOM 779 C CA . LEU A 1 95 ? -14.944 -0.483 19.337 1.00 90.06 95 LEU A CA 1
ATOM 780 C C . LEU A 1 95 ? -15.753 -0.403 20.635 1.00 90.06 95 LEU A C 1
ATOM 782 O O . LEU A 1 95 ? -16.744 -1.124 20.765 1.00 90.06 95 LEU A O 1
ATOM 786 N N . ASP A 1 96 ? -15.342 0.447 21.574 1.00 88.69 96 ASP A N 1
ATOM 787 C CA . ASP A 1 96 ? -16.051 0.659 22.836 1.00 88.69 96 ASP A CA 1
ATOM 788 C C . ASP A 1 96 ? -17.396 1.352 22.588 1.00 88.69 96 ASP A C 1
ATOM 790 O O . ASP A 1 96 ? -18.443 0.827 22.976 1.00 88.69 96 ASP A O 1
ATOM 794 N N . ASP A 1 97 ? -17.415 2.431 21.806 1.00 85.50 97 ASP A N 1
ATOM 795 C CA . ASP A 1 97 ? -18.650 3.139 21.462 1.00 85.50 97 ASP A CA 1
ATOM 796 C C . ASP A 1 97 ? -19.604 2.269 20.632 1.00 85.50 97 ASP A C 1
ATOM 798 O O . ASP A 1 97 ? -20.819 2.336 20.830 1.00 85.50 97 ASP A O 1
ATOM 802 N N . ALA A 1 98 ? -19.106 1.398 19.750 1.00 86.31 98 ALA A N 1
ATOM 803 C CA . ALA A 1 98 ? -19.952 0.455 19.017 1.00 86.31 98 ALA A CA 1
ATOM 804 C C . ALA A 1 98 ? -20.660 -0.557 19.942 1.00 86.31 98 ALA A C 1
ATOM 806 O O . ALA A 1 98 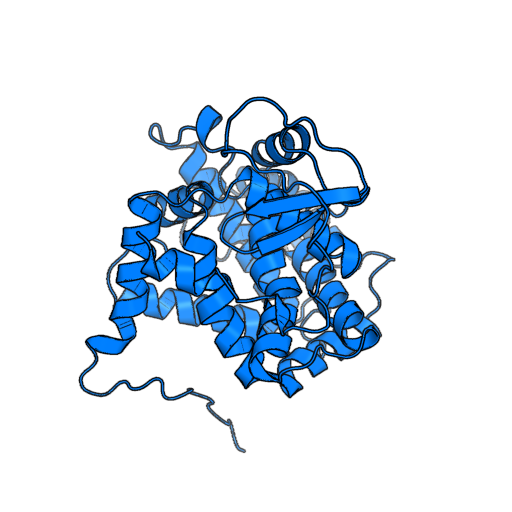? -21.743 -1.040 19.595 1.00 86.31 98 ALA A O 1
ATOM 807 N N . LYS A 1 99 ? -20.079 -0.874 21.109 1.00 84.81 99 LYS A N 1
ATOM 808 C CA . LYS A 1 99 ? -20.670 -1.769 22.119 1.00 84.81 99 LYS A CA 1
ATOM 809 C C . LYS A 1 99 ? -21.590 -1.030 23.088 1.00 84.81 99 LYS A C 1
ATOM 811 O O . LYS A 1 99 ? -22.679 -1.521 23.374 1.00 84.81 99 LYS A O 1
ATOM 816 N N . GLU A 1 100 ? -21.143 0.110 23.608 1.00 76.75 100 GLU A N 1
ATOM 817 C CA . GLU A 1 100 ? -21.781 0.811 24.728 1.00 76.75 100 GLU A CA 1
ATOM 818 C C . GLU A 1 100 ? -22.818 1.844 24.281 1.00 76.75 100 GLU A C 1
ATOM 820 O O . GLU A 1 100 ? -23.810 2.078 24.974 1.00 76.75 100 GLU A O 1
ATOM 825 N N . SER A 1 101 ? -22.617 2.462 23.117 1.00 65.00 101 SER A N 1
ATOM 826 C CA . SER A 1 101 ? -23.429 3.588 22.660 1.00 65.00 101 SER A CA 1
ATOM 827 C C . SER A 1 101 ? -24.474 3.188 21.606 1.00 65.00 101 SER A C 1
ATOM 829 O O . SER A 1 101 ? -24.490 2.086 21.047 1.00 65.00 101 SER A O 1
ATOM 831 N N . SER A 1 102 ? -25.387 4.116 21.312 1.00 64.94 102 SER A N 1
ATOM 832 C CA . SER A 1 102 ? -26.269 4.060 20.138 1.00 64.94 102 SER A CA 1
ATOM 833 C C . SER A 1 102 ? -25.651 4.729 18.899 1.00 64.94 102 SER A C 1
ATOM 835 O O . SER A 1 102 ? -26.378 4.956 17.934 1.00 64.94 102 SER A O 1
ATOM 837 N N . ASP A 1 103 ? -24.336 5.013 18.886 1.00 80.00 103 ASP A N 1
ATOM 838 C CA . ASP A 1 103 ? -23.659 5.617 17.733 1.00 80.00 103 ASP A CA 1
ATOM 839 C C . ASP A 1 103 ? -23.711 4.670 16.526 1.00 80.00 103 ASP A C 1
ATOM 841 O O . ASP A 1 103 ? -23.016 3.652 16.427 1.00 80.00 103 ASP A O 1
ATOM 845 N N . LEU A 1 104 ? -24.595 5.022 15.596 1.00 84.25 104 LEU A N 1
ATOM 846 C CA . LEU A 1 104 ? -24.854 4.260 14.389 1.00 84.25 104 LEU A CA 1
ATOM 847 C C . LEU A 1 104 ? -23.655 4.288 13.431 1.00 84.25 104 LEU A C 1
ATOM 849 O O . LEU A 1 104 ? -23.454 3.324 12.702 1.00 84.25 104 LEU A O 1
ATOM 853 N N . ASN A 1 105 ? -22.826 5.336 13.450 1.00 86.50 105 ASN A N 1
ATOM 854 C CA . ASN A 1 105 ? -21.656 5.445 12.579 1.00 86.50 105 ASN A CA 1
ATOM 855 C C . ASN A 1 105 ? -20.546 4.488 13.020 1.00 86.50 105 ASN A C 1
ATOM 857 O O . ASN A 1 105 ? -19.999 3.769 12.182 1.00 86.50 105 ASN A O 1
ATOM 861 N N . ALA A 1 106 ? -20.261 4.420 14.325 1.00 86.94 106 ALA A N 1
ATOM 862 C CA . ALA A 1 106 ? -19.303 3.459 14.876 1.00 86.94 106 ALA A CA 1
ATOM 863 C C . ALA A 1 106 ? -19.750 2.011 14.603 1.00 86.94 106 ALA A C 1
ATOM 865 O O . ALA A 1 106 ? -18.964 1.193 14.118 1.00 86.94 106 ALA A O 1
ATOM 866 N N . LYS A 1 107 ? -21.039 1.710 14.823 1.00 87.94 107 LYS A N 1
ATOM 867 C CA . LYS A 1 107 ? -21.620 0.387 14.534 1.00 87.94 107 LYS A CA 1
ATOM 868 C C . LYS A 1 107 ? -21.557 0.029 13.055 1.00 87.94 107 LYS A C 1
ATOM 870 O O . LYS A 1 107 ? -21.112 -1.067 12.726 1.00 87.94 107 LYS A O 1
ATOM 875 N N . ASN A 1 108 ? -21.956 0.943 12.172 1.00 88.94 108 ASN A N 1
ATOM 876 C CA . ASN A 1 108 ? -21.924 0.717 10.728 1.00 88.94 108 ASN A CA 1
ATOM 877 C C . ASN A 1 108 ? -20.497 0.485 10.230 1.00 88.94 108 ASN A C 1
ATOM 879 O O . ASN A 1 108 ? -20.288 -0.398 9.405 1.00 88.94 108 ASN A O 1
ATOM 883 N N . PHE A 1 109 ? -19.514 1.229 10.748 1.00 90.19 109 PHE A N 1
ATOM 884 C CA . PHE A 1 109 ? -18.112 1.027 10.393 1.00 90.19 109 PHE A CA 1
ATOM 885 C C . PHE A 1 109 ? -17.624 -0.365 10.808 1.00 90.19 109 PHE A C 1
ATOM 887 O O . PHE A 1 109 ? -17.124 -1.120 9.975 1.00 90.19 109 PHE A O 1
ATOM 894 N N . ILE A 1 110 ? -17.801 -0.741 12.079 1.00 90.50 110 ILE A N 1
ATOM 895 C CA . ILE A 1 110 ? -17.365 -2.057 12.563 1.00 90.50 110 ILE A CA 1
ATOM 896 C C . ILE A 1 110 ? -18.096 -3.179 11.828 1.00 90.50 110 ILE A C 1
ATOM 898 O O . ILE A 1 110 ? -17.462 -4.165 11.458 1.00 90.50 110 ILE A O 1
ATOM 902 N N . HIS A 1 111 ? -19.393 -3.026 11.561 1.00 89.44 111 HIS A N 1
ATOM 903 C CA . HIS A 1 111 ? -20.164 -3.992 10.788 1.00 89.44 111 HIS A CA 1
ATOM 904 C C . HIS A 1 111 ? -19.620 -4.136 9.362 1.00 89.44 111 HIS A C 1
ATOM 906 O O . HIS A 1 111 ? -19.273 -5.247 8.970 1.00 89.44 111 HIS A O 1
ATOM 912 N N . ALA A 1 112 ? -19.421 -3.029 8.641 1.00 88.00 112 ALA A N 1
ATOM 913 C CA . ALA A 1 112 ? -18.917 -3.032 7.268 1.00 88.00 112 ALA A CA 1
ATOM 914 C C . ALA A 1 112 ? -17.543 -3.708 7.119 1.00 88.00 112 ALA A C 1
ATOM 916 O O . ALA A 1 112 ? -17.282 -4.313 6.086 1.00 88.00 112 ALA A O 1
ATOM 917 N N . TYR A 1 113 ? -16.674 -3.628 8.135 1.00 89.75 113 TYR A N 1
ATOM 918 C CA . TYR A 1 113 ? -15.345 -4.262 8.111 1.00 89.75 113 TYR A CA 1
ATOM 919 C C . TYR A 1 113 ? -15.273 -5.620 8.817 1.00 89.75 113 TYR A C 1
ATOM 921 O O . TYR A 1 113 ? -14.267 -6.326 8.695 1.00 89.75 113 TYR A O 1
ATOM 929 N N . SER A 1 114 ? -16.333 -5.998 9.532 1.00 90.00 114 SER A N 1
ATOM 930 C CA . SER A 1 114 ? -16.544 -7.366 10.014 1.00 90.00 114 SER A CA 1
ATOM 931 C C . SER A 1 114 ? -17.183 -8.241 8.936 1.00 90.00 114 SER A C 1
ATOM 933 O O . SER A 1 114 ? -16.941 -9.447 8.906 1.00 90.00 114 SER A O 1
ATOM 935 N N . GLU A 1 115 ? -17.969 -7.642 8.036 1.00 90.19 115 GLU A N 1
ATOM 936 C CA . GLU A 1 115 ? -18.460 -8.287 6.825 1.00 90.19 115 GLU A CA 1
ATOM 937 C C . GLU A 1 115 ? -17.346 -8.369 5.782 1.00 90.19 115 GLU A C 1
ATOM 939 O O . GLU A 1 115 ? -16.955 -7.403 5.131 1.00 90.19 115 GLU A O 1
ATOM 944 N N . VAL A 1 116 ? -16.798 -9.569 5.650 1.00 92.94 116 VAL A N 1
ATOM 945 C CA . VAL A 1 116 ? -15.708 -9.852 4.725 1.00 92.94 116 VAL A CA 1
ATOM 946 C C . VAL A 1 116 ? -16.241 -9.781 3.283 1.00 92.94 116 VAL A C 1
ATOM 948 O O . VAL A 1 116 ? -17.253 -10.425 2.992 1.00 92.94 116 VAL A O 1
ATOM 951 N N . PRO A 1 117 ? -15.578 -9.061 2.355 1.00 95.69 117 PRO A N 1
ATOM 952 C CA . PRO A 1 117 ? -16.016 -9.001 0.964 1.00 95.69 117 PRO A CA 1
ATOM 953 C C . PRO A 1 117 ? -16.116 -10.387 0.321 1.00 95.69 117 PRO A C 1
ATOM 955 O O . PRO A 1 117 ? -15.254 -11.240 0.521 1.00 95.69 117 PRO A O 1
ATOM 958 N N . ALA A 1 118 ? -17.125 -10.592 -0.531 1.00 96.75 118 ALA A N 1
ATOM 959 C CA . ALA A 1 118 ? -17.402 -11.894 -1.152 1.00 96.75 118 ALA A CA 1
ATOM 960 C C . ALA A 1 118 ? -16.250 -12.445 -2.015 1.00 96.75 118 ALA A C 1
ATOM 962 O O . ALA A 1 118 ? -16.173 -13.647 -2.249 1.00 96.75 118 ALA A O 1
ATOM 963 N N . TRP A 1 119 ? -15.358 -11.577 -2.500 1.00 97.31 119 TRP A N 1
ATOM 964 C CA . TRP A 1 119 ? -14.186 -11.986 -3.271 1.00 97.31 119 TRP A CA 1
ATOM 965 C C . TRP A 1 119 ? -13.040 -12.520 -2.403 1.00 97.31 119 TRP A C 1
ATOM 967 O O . TRP A 1 119 ? -12.081 -13.051 -2.957 1.00 97.31 119 TRP A O 1
ATOM 977 N N . VAL A 1 120 ? -13.088 -12.375 -1.073 1.00 98.31 120 VAL A N 1
ATOM 978 C CA . VAL A 1 120 ? -12.007 -12.825 -0.188 1.00 98.31 120 VAL A CA 1
ATOM 979 C C . VAL A 1 120 ? -12.010 -14.345 -0.077 1.00 98.31 120 VAL A C 1
ATOM 981 O O . VAL A 1 120 ? -12.822 -14.953 0.614 1.00 98.31 120 VAL A O 1
ATOM 984 N N . ASP A 1 121 ? -11.018 -14.953 -0.714 1.00 98.25 121 ASP A N 1
ATOM 985 C CA . ASP A 1 121 ? -10.643 -16.347 -0.510 1.00 98.25 121 ASP A CA 1
ATOM 986 C C . ASP A 1 121 ? -9.618 -16.485 0.632 1.00 98.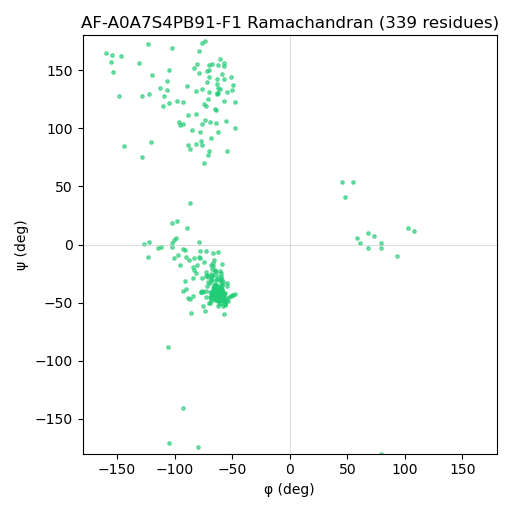25 121 ASP A C 1
ATOM 988 O O . ASP A 1 121 ? -8.461 -16.068 0.515 1.00 98.25 121 ASP A O 1
ATOM 992 N N . TRP A 1 122 ? -10.043 -17.080 1.750 1.00 98.06 122 TRP A N 1
ATOM 993 C CA . TRP A 1 122 ? -9.192 -17.281 2.926 1.00 98.06 122 TRP A CA 1
ATOM 994 C C . TRP A 1 122 ? -8.064 -18.290 2.714 1.00 98.06 122 TRP A C 1
ATOM 996 O O . TRP A 1 122 ? -7.041 -18.193 3.393 1.00 98.06 122 TRP A O 1
ATOM 1006 N N . GLU A 1 123 ? -8.204 -19.242 1.792 1.00 98.06 123 GLU A N 1
ATOM 1007 C CA . GLU A 1 123 ? -7.114 -20.172 1.499 1.00 98.06 123 GLU A CA 1
ATOM 1008 C C . GLU A 1 123 ? -6.001 -19.465 0.727 1.00 98.06 123 GLU A C 1
ATOM 1010 O O . GLU A 1 123 ? -4.824 -19.614 1.064 1.00 98.06 123 GLU A O 1
ATOM 1015 N N . GLN A 1 124 ? -6.361 -18.592 -0.218 1.00 98.50 124 GLN A N 1
ATOM 1016 C CA . GLN A 1 124 ? -5.389 -17.726 -0.887 1.00 98.50 124 GLN A CA 1
ATOM 1017 C C . GLN A 1 124 ? -4.700 -16.770 0.097 1.00 98.50 124 GLN A C 1
ATOM 1019 O O . GLN A 1 124 ? -3.476 -16.638 0.051 1.00 98.50 124 GLN A O 1
ATOM 1024 N N . VAL A 1 125 ? -5.439 -16.169 1.041 1.00 98.69 125 VAL A N 1
ATOM 1025 C CA . VAL A 1 125 ? -4.859 -15.339 2.120 1.00 98.69 125 VAL A CA 1
ATOM 1026 C C . VAL A 1 125 ? -3.827 -16.139 2.924 1.00 98.69 125 VAL A C 1
ATOM 1028 O O . VAL A 1 125 ? -2.678 -15.708 3.052 1.00 98.69 125 VAL A O 1
ATOM 1031 N N . ARG A 1 126 ? -4.188 -17.333 3.415 1.00 98.25 1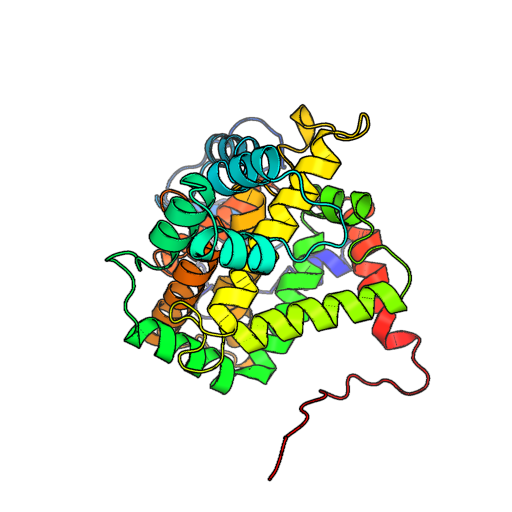26 ARG A N 1
ATOM 1032 C CA . ARG A 1 126 ? -3.272 -18.201 4.179 1.00 98.25 126 ARG A CA 1
ATOM 1033 C C . ARG A 1 126 ? -2.060 -18.620 3.360 1.00 98.25 126 ARG A C 1
ATOM 1035 O O . ARG A 1 126 ? -0.947 -18.670 3.885 1.00 98.25 126 ARG A O 1
ATOM 1042 N N . ARG A 1 127 ? -2.241 -18.922 2.074 1.00 98.12 127 ARG A N 1
ATOM 1043 C CA . ARG A 1 127 ? -1.132 -19.271 1.183 1.00 98.12 127 ARG A CA 1
ATOM 1044 C C . ARG A 1 127 ? -0.200 -18.086 0.945 1.00 98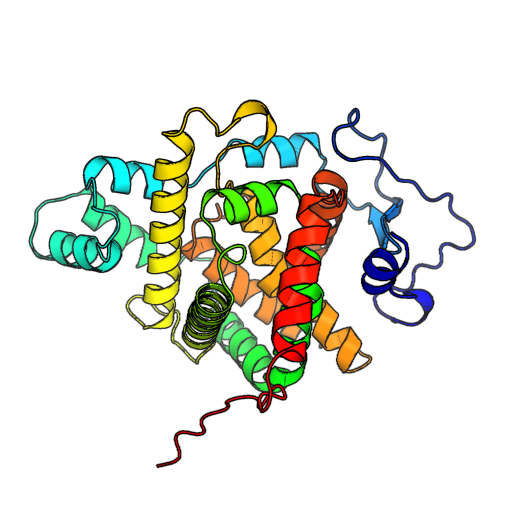.12 127 ARG A C 1
ATOM 1046 O O . ARG A 1 127 ? 1.012 -18.267 1.024 1.00 98.12 127 ARG A O 1
ATOM 1053 N N . GLY A 1 128 ? -0.730 -16.878 0.764 1.00 98.06 128 GLY A N 1
ATOM 1054 C CA . GLY A 1 128 ? 0.070 -15.654 0.711 1.00 98.06 128 GLY A CA 1
ATOM 1055 C C . GLY A 1 128 ? 0.885 -15.434 1.993 1.00 98.06 128 GLY A C 1
ATOM 1056 O O . GLY A 1 128 ? 2.067 -15.100 1.931 1.00 98.06 128 GLY A O 1
ATOM 1057 N N . GLN A 1 129 ? 0.299 -15.701 3.165 1.00 98.06 129 GLN A N 1
ATOM 1058 C CA . GLN A 1 129 ? 1.010 -15.615 4.448 1.00 98.06 129 GLN A CA 1
ATOM 1059 C C . GLN A 1 129 ? 2.148 -16.645 4.526 1.00 98.06 129 GLN A C 1
ATOM 1061 O O . GLN A 1 129 ? 3.261 -16.321 4.942 1.00 98.06 129 GLN A O 1
ATOM 1066 N N . LYS A 1 130 ? 1.918 -17.873 4.037 1.00 97.69 130 LYS A N 1
ATOM 1067 C CA . LYS A 1 130 ? 2.965 -18.904 3.924 1.00 97.69 130 LYS A CA 1
ATOM 1068 C C . LYS A 1 130 ? 4.103 -18.479 2.993 1.00 97.69 130 LYS A C 1
ATOM 1070 O O . LYS A 1 130 ? 5.251 -18.760 3.326 1.00 97.69 130 LYS A O 1
ATOM 1075 N N . VAL A 1 131 ? 3.823 -17.792 1.878 1.00 97.12 131 VAL A N 1
ATOM 1076 C CA . VAL A 1 131 ? 4.865 -17.225 0.996 1.00 97.12 131 VAL A CA 1
ATOM 1077 C C . VAL A 1 131 ? 5.751 -16.257 1.779 1.00 97.12 131 VAL A C 1
ATOM 1079 O O . VAL A 1 131 ? 6.970 -16.409 1.769 1.00 97.12 131 VAL A O 1
ATOM 1082 N N . PHE A 1 132 ? 5.159 -15.321 2.530 1.00 95.06 132 PHE A N 1
ATOM 1083 C CA . PHE A 1 132 ? 5.935 -14.377 3.339 1.00 95.06 132 PHE A CA 1
ATOM 1084 C C . PHE A 1 132 ? 6.835 -15.079 4.359 1.00 95.06 132 PHE A C 1
ATOM 1086 O O . PHE A 1 132 ? 8.010 -14.740 4.466 1.00 95.06 132 PHE A O 1
ATOM 1093 N N . ILE A 1 133 ? 6.296 -16.058 5.094 1.00 94.38 133 ILE A N 1
ATOM 1094 C CA . ILE A 1 133 ? 7.040 -16.802 6.121 1.00 94.38 133 ILE A CA 1
ATOM 1095 C C . ILE A 1 133 ? 8.169 -17.626 5.488 1.00 94.38 133 ILE A C 1
ATOM 1097 O O . ILE A 1 133 ? 9.289 -17.626 5.998 1.00 94.38 133 ILE A O 1
ATOM 1101 N N . ARG A 1 134 ? 7.891 -18.309 4.370 1.00 95.69 134 ARG A N 1
ATOM 1102 C CA . ARG A 1 134 ? 8.862 -19.139 3.642 1.00 95.69 134 ARG A CA 1
ATOM 1103 C C . ARG A 1 134 ? 10.023 -18.310 3.095 1.00 95.69 134 ARG A C 1
ATOM 1105 O O . ARG A 1 134 ? 11.173 -18.710 3.242 1.00 95.69 134 ARG A O 1
ATOM 1112 N N . ASP A 1 135 ? 9.720 -17.168 2.483 1.00 94.88 135 ASP A N 1
ATOM 1113 C CA . ASP A 1 135 ? 10.684 -16.334 1.754 1.00 94.88 135 ASP A CA 1
ATOM 1114 C C . ASP A 1 135 ? 11.134 -15.099 2.563 1.00 94.88 135 ASP A C 1
ATOM 1116 O O . ASP A 1 135 ? 11.686 -14.140 2.020 1.00 94.88 135 ASP A O 1
ATOM 1120 N N . LEU A 1 136 ? 10.929 -15.124 3.884 1.00 92.75 136 LEU A N 1
ATOM 1121 C CA . LEU A 1 136 ? 11.073 -13.984 4.790 1.00 92.75 136 LEU A CA 1
ATOM 1122 C C . LEU A 1 136 ? 12.387 -13.188 4.651 1.00 92.75 136 LEU A C 1
ATOM 1124 O O . LEU A 1 136 ? 12.321 -11.954 4.632 1.00 92.75 136 LEU A O 1
ATOM 1128 N N . PRO A 1 137 ? 13.578 -13.810 4.510 1.00 90.94 137 PRO A N 1
ATOM 1129 C CA . PRO A 1 137 ? 14.812 -13.056 4.287 1.00 90.94 137 PRO A CA 1
ATOM 1130 C C . PRO A 1 137 ? 14.793 -12.247 2.981 1.00 90.94 137 PRO A C 1
ATOM 1132 O O . PRO A 1 137 ? 15.190 -11.080 2.977 1.00 90.94 137 PRO A O 1
ATOM 1135 N N . ALA A 1 138 ? 14.297 -12.836 1.888 1.00 92.19 138 ALA A N 1
ATOM 1136 C CA . ALA A 1 138 ? 14.192 -12.169 0.591 1.00 92.19 138 ALA A CA 1
ATOM 1137 C C . ALA A 1 138 ? 13.128 -11.060 0.625 1.00 92.19 138 ALA A C 1
ATOM 1139 O O . ALA A 1 138 ? 13.386 -9.948 0.156 1.00 92.19 138 ALA A O 1
ATOM 1140 N N . CYS A 1 139 ? 11.989 -11.314 1.281 1.00 92.94 139 CYS A N 1
ATOM 1141 C CA . CYS A 1 139 ? 10.972 -10.300 1.559 1.00 92.94 139 CYS A CA 1
ATOM 1142 C C . CYS A 1 139 ? 11.570 -9.097 2.300 1.00 92.94 139 CYS A C 1
ATOM 1144 O O . CYS A 1 139 ? 11.375 -7.959 1.882 1.00 92.94 139 CYS A O 1
ATOM 1146 N N . GLY A 1 140 ? 12.336 -9.332 3.370 1.00 89.69 140 GLY A N 1
ATOM 1147 C CA . GLY A 1 140 ? 12.954 -8.269 4.168 1.00 89.69 140 GLY A CA 1
ATOM 1148 C C . GLY A 1 140 ? 13.947 -7.414 3.375 1.00 89.69 140 GLY A C 1
ATOM 1149 O O . GLY A 1 140 ? 13.912 -6.185 3.468 1.00 89.69 140 GLY A O 1
ATOM 1150 N N . ILE A 1 141 ? 14.792 -8.044 2.551 1.00 89.12 141 ILE A N 1
ATOM 1151 C CA . ILE A 1 141 ? 15.715 -7.335 1.649 1.00 89.12 141 ILE A CA 1
ATOM 1152 C C . ILE A 1 141 ? 14.924 -6.479 0.655 1.00 89.12 141 ILE A C 1
ATOM 1154 O O . ILE A 1 141 ? 15.228 -5.295 0.493 1.00 89.12 141 ILE A O 1
ATOM 1158 N N . SER A 1 142 ? 13.885 -7.047 0.036 1.00 91.19 142 SER A N 1
ATOM 1159 C CA . SER A 1 142 ? 13.030 -6.325 -0.906 1.00 91.19 142 SER A CA 1
ATOM 1160 C C . SER A 1 142 ? 12.352 -5.120 -0.262 1.00 91.19 142 SER A C 1
ATOM 1162 O O . SER A 1 142 ? 12.445 -4.006 -0.775 1.00 91.19 142 SER A O 1
ATOM 1164 N N . LEU A 1 143 ? 11.709 -5.326 0.889 1.00 92.12 143 LEU A N 1
ATOM 1165 C CA . LEU A 1 143 ? 10.990 -4.282 1.612 1.00 92.12 143 LEU A CA 1
ATOM 1166 C C . LEU A 1 143 ? 11.910 -3.119 1.989 1.00 92.12 143 LEU A C 1
ATOM 1168 O O . LEU A 1 143 ? 11.505 -1.962 1.905 1.00 92.12 143 LEU A O 1
ATOM 1172 N N . TYR A 1 144 ? 13.156 -3.399 2.370 1.00 87.06 144 TYR A N 1
ATOM 1173 C CA . TYR A 1 144 ? 14.104 -2.348 2.721 1.00 87.06 144 TYR A CA 1
ATOM 1174 C C . TYR A 1 144 ? 14.653 -1.615 1.488 1.00 87.06 144 TYR A C 1
ATOM 1176 O O . TYR A 1 144 ? 14.598 -0.387 1.416 1.00 87.06 144 TYR A O 1
ATOM 1184 N N . TYR A 1 145 ? 15.192 -2.350 0.516 1.00 83.88 145 TYR A N 1
ATOM 1185 C CA . TYR A 1 145 ? 15.961 -1.763 -0.582 1.00 83.88 145 TYR A CA 1
ATOM 1186 C C . TYR A 1 145 ? 15.103 -1.344 -1.774 1.00 83.88 145 TYR A C 1
ATOM 1188 O O . TYR A 1 145 ? 15.276 -0.241 -2.290 1.00 83.88 145 TYR A O 1
ATOM 1196 N N . LEU A 1 146 ? 14.185 -2.205 -2.212 1.00 85.06 146 LEU A N 1
ATOM 1197 C CA . LEU A 1 146 ? 13.350 -1.930 -3.377 1.00 85.06 146 LEU A CA 1
ATOM 1198 C C . LEU A 1 146 ? 12.136 -1.082 -2.992 1.00 85.06 146 LEU A C 1
ATOM 1200 O O . LEU A 1 146 ? 11.828 -0.109 -3.674 1.00 85.06 146 LEU A O 1
ATOM 1204 N N . SER A 1 147 ? 11.478 -1.412 -1.881 1.00 90.25 147 SER A N 1
ATOM 1205 C CA . SER A 1 147 ? 10.229 -0.759 -1.483 1.00 90.25 147 SER A CA 1
ATOM 1206 C C . SER A 1 147 ? 10.460 0.529 -0.698 1.00 90.25 147 SER A C 1
ATOM 1208 O O . SER A 1 147 ? 10.026 1.587 -1.135 1.00 90.25 147 SER A O 1
ATOM 1210 N N . LEU A 1 148 ? 11.158 0.479 0.439 1.00 87.19 148 LEU A N 1
ATOM 1211 C CA . LEU A 1 148 ? 11.323 1.646 1.308 1.00 87.19 148 LEU A CA 1
ATOM 1212 C C . LEU A 1 148 ? 12.297 2.676 0.722 1.00 87.19 148 LEU A C 1
ATOM 1214 O O . LEU A 1 148 ? 11.921 3.829 0.524 1.00 87.19 148 LEU A O 1
ATOM 1218 N N . VAL A 1 149 ? 13.539 2.276 0.423 1.00 82.75 149 VAL A N 1
ATOM 1219 C CA . VAL A 1 149 ? 14.526 3.190 -0.183 1.00 82.75 149 VAL A CA 1
ATOM 1220 C C . VAL A 1 149 ? 14.068 3.632 -1.578 1.00 82.75 149 VAL A C 1
ATOM 1222 O O . VAL A 1 149 ? 14.217 4.804 -1.919 1.00 82.75 149 VAL A O 1
ATOM 1225 N N . GLY A 1 150 ? 13.468 2.728 -2.362 1.00 81.00 150 GLY A N 1
ATOM 1226 C CA . GLY A 1 150 ? 12.889 3.060 -3.666 1.00 81.00 150 GLY A CA 1
ATOM 1227 C C . GLY A 1 150 ? 11.691 3.981 -3.614 1.00 81.00 150 GLY A C 1
ATOM 1228 O O . GLY A 1 150 ? 11.635 4.923 -4.400 1.00 81.00 150 GLY A O 1
ATOM 1229 N N . GLY A 1 151 ? 10.797 3.801 -2.647 1.00 83.12 151 GLY A N 1
ATOM 1230 C CA . GLY A 1 151 ? 9.617 4.642 -2.471 1.00 83.12 151 GLY A CA 1
ATOM 1231 C C . GLY A 1 151 ? 9.944 6.115 -2.226 1.00 83.12 151 GLY A C 1
ATOM 1232 O O . GLY A 1 151 ? 9.174 6.980 -2.632 1.00 83.12 151 GLY A O 1
ATOM 1233 N N . PHE A 1 152 ? 11.114 6.440 -1.663 1.00 81.19 152 PHE A N 1
ATOM 1234 C CA . PHE A 1 152 ? 11.550 7.838 -1.526 1.00 81.19 152 PHE A CA 1
ATOM 1235 C C . PHE A 1 152 ? 11.816 8.537 -2.859 1.00 81.19 152 PHE A C 1
ATOM 1237 O O . PHE A 1 152 ? 11.908 9.756 -2.885 1.00 81.19 152 PHE A O 1
ATOM 1244 N N . SER A 1 153 ? 11.897 7.791 -3.960 1.00 81.00 153 SER A N 1
ATOM 1245 C CA . SER A 1 153 ? 11.970 8.338 -5.317 1.00 81.00 153 SER A CA 1
ATOM 1246 C C . SER A 1 153 ? 10.637 8.926 -5.805 1.00 81.00 153 SER A C 1
ATOM 1248 O O . SER A 1 153 ? 10.610 9.502 -6.888 1.00 81.00 153 SER A O 1
ATOM 1250 N N . ALA A 1 154 ? 9.549 8.793 -5.033 1.00 86.00 154 ALA A N 1
ATOM 1251 C CA . ALA A 1 154 ? 8.274 9.475 -5.247 1.00 86.00 154 ALA A CA 1
ATOM 1252 C C . ALA A 1 154 ? 8.211 10.756 -4.383 1.00 86.00 154 ALA A C 1
ATOM 1254 O O . ALA A 1 154 ? 7.958 10.679 -3.169 1.00 86.00 154 ALA A O 1
ATOM 1255 N N . PRO A 1 155 ? 8.411 11.957 -4.964 1.00 82.38 155 PRO A N 1
ATOM 1256 C CA . PRO A 1 155 ? 8.480 13.199 -4.194 1.00 82.38 155 PRO A CA 1
ATOM 1257 C C . PRO A 1 155 ? 7.189 13.513 -3.446 1.00 82.38 155 PRO A C 1
ATOM 1259 O O . PRO A 1 155 ? 7.235 14.020 -2.326 1.00 82.38 155 PRO A O 1
ATOM 1262 N N . LEU A 1 156 ? 6.036 13.190 -4.039 1.00 85.12 156 LEU A N 1
ATOM 1263 C CA . LEU A 1 156 ? 4.725 13.518 -3.477 1.00 85.12 156 LEU A CA 1
ATOM 1264 C C . LEU A 1 156 ? 4.445 12.742 -2.181 1.00 85.12 156 LEU A C 1
ATOM 1266 O O . LEU A 1 156 ? 4.039 13.340 -1.185 1.00 85.12 156 LEU A O 1
ATOM 1270 N N . ILE A 1 157 ? 4.798 11.452 -2.137 1.00 85.56 157 ILE A N 1
ATOM 1271 C CA . ILE A 1 157 ? 4.773 10.651 -0.902 1.00 85.56 157 ILE A CA 1
ATOM 1272 C C . ILE A 1 157 ? 5.757 11.238 0.123 1.00 85.56 157 ILE A C 1
ATOM 1274 O O . ILE A 1 157 ? 5.437 11.396 1.306 1.00 85.56 157 ILE A O 1
ATOM 1278 N N . THR A 1 158 ? 6.944 11.650 -0.331 1.00 83.56 158 THR A N 1
ATOM 1279 C CA . THR A 1 158 ? 7.968 12.256 0.531 1.00 83.56 158 THR A CA 1
ATOM 1280 C C . THR A 1 158 ? 7.510 13.583 1.159 1.00 83.56 158 THR A C 1
ATOM 1282 O O . THR A 1 158 ? 7.902 13.875 2.292 1.00 83.56 158 THR A O 1
ATOM 1285 N N . LYS A 1 159 ? 6.624 14.365 0.517 1.00 87.19 159 LYS A N 1
ATOM 1286 C CA . LYS A 1 159 ? 6.041 15.581 1.127 1.00 87.19 159 LYS A CA 1
ATOM 1287 C C . LYS A 1 159 ? 5.245 15.258 2.395 1.00 87.19 159 LYS A C 1
ATOM 1289 O O . LYS A 1 159 ? 5.413 15.955 3.398 1.00 87.19 159 LYS A O 1
ATOM 1294 N N . VAL A 1 160 ? 4.454 14.178 2.402 1.00 88.62 160 VAL A N 1
ATOM 1295 C CA . VAL A 1 160 ? 3.723 13.716 3.602 1.00 88.62 160 VAL A CA 1
ATOM 1296 C C . VAL A 1 160 ? 4.703 13.316 4.708 1.00 88.62 160 VAL A C 1
ATOM 1298 O O . VAL A 1 160 ? 4.561 13.743 5.858 1.00 88.62 160 VAL A O 1
ATOM 1301 N N . LEU A 1 161 ? 5.732 12.535 4.365 1.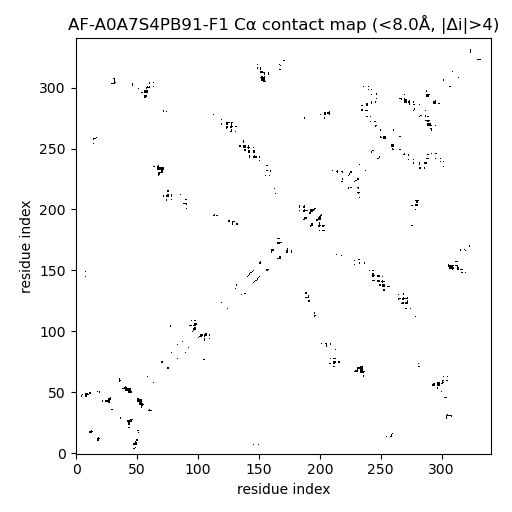00 85.75 161 LEU A N 1
ATOM 1302 C CA . LEU A 1 161 ? 6.752 12.074 5.314 1.00 85.75 161 LEU A CA 1
ATOM 1303 C C . LEU A 1 161 ? 7.498 13.248 5.961 1.00 85.75 161 LEU A C 1
ATOM 1305 O O . LEU A 1 161 ? 7.606 13.326 7.186 1.00 85.75 161 LEU A O 1
ATOM 1309 N N . ARG A 1 162 ? 7.932 14.225 5.156 1.00 82.75 162 ARG A N 1
ATOM 1310 C CA . ARG A 1 162 ? 8.585 15.442 5.655 1.00 82.75 162 ARG A CA 1
ATOM 1311 C C . ARG A 1 162 ? 7.662 16.263 6.551 1.00 82.75 162 ARG A C 1
ATOM 1313 O O . ARG A 1 162 ? 8.078 16.638 7.644 1.00 82.75 162 ARG A O 1
ATOM 1320 N N . ALA A 1 163 ? 6.423 16.508 6.124 1.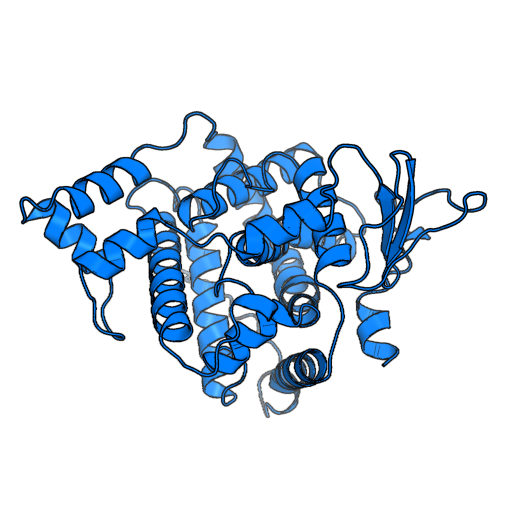00 84.12 163 ALA A N 1
ATOM 1321 C CA . ALA A 1 163 ? 5.465 17.330 6.866 1.00 84.12 163 ALA A CA 1
ATOM 1322 C C . ALA A 1 163 ? 5.082 16.725 8.228 1.00 84.12 163 ALA A C 1
ATOM 1324 O O . ALA A 1 163 ? 4.796 17.442 9.190 1.00 84.12 163 ALA A O 1
ATOM 1325 N N . THR A 1 164 ? 5.100 15.398 8.329 1.00 81.06 164 THR A N 1
ATOM 1326 C CA . THR A 1 164 ? 4.812 14.672 9.573 1.00 81.06 164 THR A CA 1
ATOM 1327 C C . THR A 1 164 ? 6.052 14.418 10.431 1.00 81.06 164 THR A C 1
ATOM 1329 O O . THR A 1 164 ? 5.917 14.006 11.585 1.00 81.06 164 THR A O 1
ATOM 1332 N N . GLY A 1 165 ? 7.255 14.655 9.897 1.00 74.19 165 GLY A N 1
ATOM 1333 C CA . GLY A 1 165 ? 8.511 14.216 10.503 1.00 74.19 165 GLY A CA 1
ATOM 1334 C C . GLY A 1 165 ? 8.689 12.691 10.480 1.00 74.19 165 GLY A C 1
ATOM 1335 O O . GLY A 1 165 ? 9.579 12.160 11.152 1.00 74.19 165 GLY A O 1
ATOM 1336 N N . TYR A 1 166 ? 7.827 11.962 9.768 1.00 68.94 166 TYR A N 1
ATOM 1337 C CA . TYR A 1 166 ? 7.839 10.508 9.711 1.00 68.94 166 TYR A CA 1
ATOM 1338 C C . TYR A 1 166 ? 9.034 10.056 8.868 1.00 68.94 166 TYR A C 1
ATOM 1340 O O . TYR A 1 166 ? 9.164 10.441 7.714 1.00 68.94 166 TYR A O 1
ATOM 1348 N N . LEU A 1 167 ? 9.950 9.285 9.466 1.00 64.38 167 LEU A N 1
ATOM 1349 C CA . LEU A 1 167 ? 11.228 8.850 8.867 1.00 64.38 167 LEU A CA 1
ATOM 1350 C C . LEU A 1 167 ? 12.219 9.969 8.470 1.00 64.38 167 LEU A C 1
ATOM 1352 O O . LEU A 1 167 ? 13.320 9.666 8.020 1.00 64.38 167 LEU A O 1
ATOM 1356 N N . THR A 1 168 ? 11.886 11.239 8.701 1.00 64.62 168 THR A N 1
ATOM 1357 C CA . THR A 1 168 ? 12.762 12.399 8.440 1.00 64.62 168 THR A CA 1
ATOM 1358 C C . THR A 1 168 ? 13.229 13.110 9.717 1.00 64.62 168 THR A C 1
ATOM 1360 O O . THR A 1 168 ? 13.997 14.068 9.655 1.00 64.62 168 THR A O 1
ATOM 1363 N N . SER A 1 169 ? 12.759 12.643 10.880 1.00 70.50 169 SER A N 1
ATOM 1364 C CA . SER A 1 169 ? 13.175 13.099 12.215 1.00 70.50 169 SER A CA 1
ATOM 1365 C C . SER A 1 169 ? 14.512 12.476 12.648 1.00 70.50 169 SER A C 1
ATOM 1367 O O . SER A 1 169 ? 15.161 11.761 11.894 1.00 70.50 169 SER A O 1
ATOM 1369 N N . GLY A 1 170 ? 14.942 12.710 13.892 1.00 74.31 170 GLY A N 1
ATOM 1370 C CA . GLY A 1 170 ? 16.170 12.120 14.426 1.00 74.31 170 GLY A CA 1
ATOM 1371 C C . GLY A 1 170 ? 16.207 10.581 14.376 1.00 74.31 170 GLY A C 1
ATOM 1372 O O . GLY A 1 170 ? 15.184 9.893 14.401 1.00 74.31 170 GLY A O 1
ATOM 1373 N N . ARG A 1 171 ? 17.424 10.018 14.375 1.00 75.94 171 ARG A N 1
ATOM 1374 C CA . ARG A 1 171 ? 17.698 8.572 14.216 1.00 75.94 171 ARG A CA 1
ATOM 1375 C C . ARG A 1 171 ? 16.827 7.662 15.092 1.00 75.94 171 ARG A C 1
ATOM 1377 O O . ARG A 1 171 ? 16.364 6.627 14.625 1.00 75.94 171 ARG A O 1
ATOM 1384 N N . LYS A 1 172 ? 16.606 8.025 16.362 1.00 77.06 172 LYS A N 1
ATOM 1385 C CA . LYS A 1 172 ? 15.780 7.229 17.290 1.00 77.06 172 LYS A CA 1
ATOM 1386 C C . LYS A 1 172 ? 14.324 7.143 16.824 1.00 77.06 172 LYS A C 1
ATOM 1388 O O . LYS A 1 172 ? 13.736 6.068 16.897 1.00 77.06 172 LYS A O 1
ATOM 1393 N N . GLN A 1 173 ? 13.758 8.247 16.332 1.00 76.44 173 GLN A N 1
ATOM 1394 C CA . GLN A 1 173 ? 12.394 8.260 15.804 1.00 76.44 173 GLN A CA 1
ATOM 1395 C C . GLN A 1 173 ? 12.294 7.426 14.525 1.00 76.44 173 GLN A C 1
ATOM 1397 O O . GLN A 1 173 ? 11.363 6.637 14.403 1.00 76.44 173 GLN A O 1
ATOM 1402 N N . VAL A 1 174 ? 13.275 7.534 13.619 1.00 77.00 174 VAL A N 1
ATOM 1403 C CA . VAL A 1 174 ? 13.344 6.708 12.399 1.00 77.00 174 VAL A CA 1
ATOM 1404 C C . VAL A 1 174 ? 13.321 5.218 12.749 1.00 77.00 174 VAL A C 1
ATOM 1406 O O . VAL A 1 174 ? 12.462 4.492 12.260 1.00 77.00 174 VAL A O 1
ATOM 1409 N N . ILE A 1 175 ? 14.193 4.771 13.662 1.00 80.00 175 ILE A N 1
ATOM 1410 C CA . ILE A 1 175 ? 14.246 3.366 14.105 1.00 80.00 175 ILE A CA 1
ATOM 1411 C C . ILE A 1 175 ? 12.911 2.925 14.711 1.00 80.00 175 ILE A C 1
ATOM 1413 O O . ILE A 1 175 ? 12.429 1.840 14.395 1.00 80.00 175 ILE A O 1
ATOM 1417 N N . ARG A 1 176 ? 12.289 3.762 15.551 1.00 81.31 176 ARG A N 1
ATOM 1418 C CA . ARG A 1 176 ? 10.988 3.430 16.140 1.00 81.31 176 ARG A CA 1
ATOM 1419 C C . ARG A 1 176 ? 9.912 3.245 15.070 1.00 81.31 176 ARG A C 1
ATOM 1421 O O . ARG A 1 176 ? 9.170 2.279 15.150 1.00 81.31 176 ARG A O 1
ATOM 1428 N N . ARG A 1 177 ? 9.858 4.110 14.052 1.00 80.94 177 ARG A N 1
ATOM 1429 C CA . ARG A 1 177 ? 8.876 3.991 12.958 1.00 80.94 177 ARG A CA 1
ATOM 1430 C C . ARG A 1 177 ? 9.092 2.754 12.088 1.00 80.94 177 ARG A C 1
ATOM 1432 O O . ARG A 1 177 ? 8.120 2.111 11.698 1.00 80.94 177 ARG A O 1
ATOM 1439 N N . LEU A 1 178 ? 10.347 2.385 11.833 1.00 83.50 178 LEU A N 1
ATOM 1440 C CA . LEU A 1 178 ? 10.672 1.125 11.154 1.00 83.50 178 LEU A CA 1
ATOM 1441 C C . LEU A 1 178 ? 10.225 -0.092 11.971 1.00 83.50 178 LEU A C 1
ATOM 1443 O O . LEU A 1 178 ? 9.725 -1.057 11.396 1.00 83.50 178 LEU A O 1
ATOM 1447 N N . ALA A 1 179 ? 10.366 -0.031 13.299 1.00 85.62 179 ALA A N 1
ATOM 1448 C CA . ALA A 1 179 ? 9.877 -1.072 14.195 1.00 85.62 179 ALA A CA 1
ATOM 1449 C C . ALA A 1 179 ? 8.340 -1.132 14.218 1.00 85.62 179 ALA A C 1
ATOM 1451 O O . ALA A 1 179 ? 7.797 -2.222 14.076 1.00 85.62 179 ALA A O 1
ATOM 1452 N N . ASP A 1 180 ? 7.651 0.014 14.312 1.00 86.50 180 ASP A N 1
ATOM 1453 C CA . ASP A 1 180 ? 6.181 0.091 14.273 1.00 86.50 180 ASP A CA 1
ATOM 1454 C C . ASP A 1 180 ? 5.636 -0.544 12.971 1.00 86.50 180 ASP A C 1
ATOM 1456 O O . ASP A 1 180 ? 4.718 -1.360 12.999 1.00 86.50 180 ASP A O 1
ATOM 1460 N N . THR A 1 181 ? 6.251 -0.225 11.824 1.00 88.12 181 THR A N 1
ATOM 1461 C CA . THR A 1 181 ? 5.841 -0.772 10.516 1.00 88.12 181 THR A CA 1
ATOM 1462 C C . THR A 1 181 ? 6.147 -2.267 10.408 1.00 88.12 181 THR A C 1
ATOM 1464 O O . THR A 1 181 ? 5.291 -3.041 9.993 1.00 88.12 181 THR A O 1
ATOM 1467 N N . SER A 1 182 ? 7.343 -2.701 10.826 1.00 89.31 182 SER A N 1
ATOM 1468 C CA . SER A 1 182 ? 7.712 -4.126 10.846 1.00 89.31 182 SER A CA 1
ATOM 1469 C C . SER A 1 182 ? 6.776 -4.950 11.731 1.00 89.31 182 SER A C 1
ATOM 1471 O O . SER A 1 182 ? 6.417 -6.069 11.369 1.00 89.31 182 SER A O 1
ATOM 1473 N N . GLN A 1 183 ? 6.362 -4.395 12.874 1.00 91.12 183 GLN A N 1
ATOM 1474 C CA . GLN A 1 183 ? 5.403 -5.032 13.766 1.00 91.12 183 GLN A CA 1
ATOM 1475 C C . GLN A 1 183 ? 4.040 -5.191 13.088 1.00 91.12 183 GLN A C 1
ATOM 1477 O O . GLN A 1 183 ? 3.495 -6.291 13.125 1.00 91.12 183 GLN A O 1
ATOM 1482 N N . MET A 1 184 ? 3.519 -4.144 12.438 1.00 92.00 184 MET A N 1
ATOM 1483 C CA . MET A 1 184 ? 2.250 -4.233 11.705 1.00 92.00 184 MET A CA 1
ATOM 1484 C C . MET A 1 184 ? 2.312 -5.305 10.612 1.00 92.00 184 MET A C 1
ATOM 1486 O O . MET A 1 184 ? 1.438 -6.167 10.556 1.00 92.00 184 MET A O 1
ATOM 1490 N N . ILE A 1 185 ? 3.377 -5.319 9.804 1.00 92.44 185 ILE A N 1
ATOM 1491 C CA . ILE A 1 185 ? 3.579 -6.334 8.759 1.00 92.44 185 ILE A CA 1
ATOM 1492 C C . ILE A 1 185 ? 3.552 -7.733 9.373 1.00 92.44 185 ILE A C 1
ATOM 1494 O O . ILE A 1 185 ? 2.806 -8.592 8.917 1.00 92.44 185 ILE A O 1
ATOM 1498 N N . PHE A 1 186 ? 4.330 -7.961 10.431 1.00 92.00 186 PHE A N 1
ATOM 1499 C CA . PHE A 1 186 ? 4.365 -9.261 11.088 1.00 92.00 186 PHE A CA 1
ATOM 1500 C C . PHE A 1 186 ? 2.978 -9.661 11.604 1.00 92.00 186 PHE A C 1
ATOM 1502 O O . PHE A 1 186 ? 2.518 -10.760 11.326 1.00 92.00 186 PHE A O 1
ATOM 1509 N N . GLU A 1 187 ? 2.266 -8.758 12.279 1.00 94.00 187 GLU A N 1
ATOM 1510 C CA . GLU A 1 187 ? 0.914 -9.013 12.785 1.00 94.00 187 GLU A CA 1
ATOM 1511 C C . GLU A 1 187 ? -0.081 -9.369 11.676 1.00 94.00 187 GLU A C 1
ATOM 1513 O O . GLU A 1 187 ? -0.924 -10.233 11.894 1.00 94.00 187 GLU A O 1
ATOM 1518 N N . CYS A 1 188 ? 0.026 -8.772 10.488 1.00 94.75 188 CYS A N 1
ATOM 1519 C CA . CYS A 1 188 ? -0.846 -9.066 9.343 1.00 94.75 188 CYS A CA 1
ATOM 1520 C C . CYS A 1 188 ? -0.505 -10.380 8.635 1.00 94.75 188 CYS A C 1
ATOM 1522 O O . CYS A 1 188 ? -1.370 -11.004 8.022 1.00 94.75 188 CYS A O 1
ATOM 1524 N N . LEU A 1 189 ? 0.759 -10.794 8.679 1.00 93.88 189 LEU A N 1
ATOM 1525 C CA . LEU A 1 189 ? 1.255 -11.908 7.873 1.00 93.88 189 LEU A CA 1
ATOM 1526 C C . LEU A 1 189 ? 1.364 -13.228 8.656 1.00 93.88 189 LEU A C 1
ATOM 1528 O O . LEU A 1 189 ? 1.787 -14.235 8.092 1.00 93.88 189 LEU A O 1
ATOM 1532 N N . MET A 1 190 ? 0.929 -13.251 9.922 1.00 93.19 190 MET A N 1
ATOM 1533 C CA . MET A 1 190 ? 0.759 -14.482 10.703 1.00 93.19 190 MET A CA 1
ATOM 1534 C C . MET A 1 190 ? -0.543 -15.224 10.353 1.00 93.19 190 MET A C 1
ATOM 1536 O O . MET A 1 190 ? -1.551 -14.571 10.086 1.00 93.19 190 MET A O 1
ATOM 1540 N N . PRO A 1 191 ? -0.575 -16.570 10.423 1.00 92.56 191 PRO A N 1
ATOM 1541 C CA . PRO A 1 191 ? -1.763 -17.358 10.095 1.00 92.56 191 PRO A CA 1
ATOM 1542 C C . PRO A 1 191 ? -3.031 -16.865 10.798 1.00 92.56 191 PRO A C 1
ATOM 1544 O O . PRO A 1 191 ? -3.009 -16.589 11.998 1.00 92.56 191 PRO A O 1
ATOM 1547 N N . ASP A 1 192 ? -4.120 -16.741 10.033 1.00 93.69 192 ASP A N 1
ATOM 1548 C CA . ASP A 1 192 ? -5.467 -16.360 10.494 1.00 93.69 192 ASP A CA 1
ATOM 1549 C C . ASP A 1 192 ? -5.570 -14.990 11.197 1.00 93.69 192 ASP A C 1
ATOM 1551 O O . ASP A 1 192 ? -6.643 -14.597 11.660 1.00 93.69 192 ASP A O 1
ATOM 1555 N N . SER A 1 193 ? -4.494 -14.202 11.246 1.00 96.62 193 SER A N 1
ATOM 1556 C CA . SER A 1 193 ? -4.464 -12.934 11.982 1.00 96.62 193 SER A CA 1
ATOM 1557 C C . SER A 1 193 ? -5.345 -11.835 11.378 1.00 96.62 193 SER A C 1
ATOM 1559 O O . SER A 1 193 ? -5.657 -10.857 12.059 1.00 96.62 193 SER A O 1
ATOM 1561 N N . LEU A 1 194 ? -5.736 -11.995 10.113 1.00 97.50 194 LEU A N 1
ATOM 1562 C CA . LEU A 1 194 ? -6.556 -11.061 9.345 1.00 97.50 194 LEU A CA 1
ATOM 1563 C C . LEU A 1 194 ? -8.062 -11.367 9.408 1.00 97.50 194 LEU A C 1
ATOM 1565 O O . LEU A 1 194 ? -8.857 -10.588 8.879 1.00 97.50 194 LEU A O 1
ATOM 1569 N N . LEU A 1 195 ? -8.470 -12.463 10.059 1.00 96.75 195 LEU A N 1
ATOM 1570 C CA . LEU A 1 195 ? -9.886 -12.682 10.367 1.00 96.75 195 LEU A CA 1
ATOM 1571 C C . LEU A 1 195 ? -10.419 -11.513 11.223 1.00 96.75 195 LEU A C 1
ATOM 1573 O O . LEU A 1 195 ? -9.660 -10.967 12.031 1.00 96.75 195 LEU A O 1
ATOM 1577 N N . PRO A 1 196 ? -11.697 -11.115 11.075 1.00 95.62 196 PRO A N 1
ATOM 1578 C CA . PRO A 1 196 ? -12.275 -10.031 11.865 1.00 95.62 196 PRO A CA 1
ATOM 1579 C C . PRO A 1 196 ? -12.007 -10.183 13.367 1.00 95.62 196 PRO A C 1
ATOM 1581 O O . PRO A 1 196 ? -12.121 -11.278 13.916 1.00 95.62 196 PRO A O 1
ATOM 1584 N N . ASN A 1 197 ? -11.660 -9.075 14.027 1.00 93.50 197 ASN A N 1
ATOM 1585 C CA . ASN A 1 197 ? -11.259 -8.989 15.441 1.00 93.50 197 ASN A CA 1
ATOM 1586 C C . ASN A 1 197 ? -9.918 -9.640 15.822 1.00 93.50 197 ASN A C 1
ATOM 1588 O O . ASN A 1 197 ? -9.484 -9.491 16.967 1.00 93.50 197 ASN A O 1
ATOM 1592 N N . ASN A 1 198 ? -9.214 -10.299 14.898 1.00 96.44 198 ASN A N 1
ATOM 1593 C CA . ASN A 1 198 ? -7.872 -10.798 15.179 1.00 96.44 198 ASN A CA 1
ATOM 1594 C C . ASN A 1 198 ? -6.820 -9.684 15.097 1.00 96.44 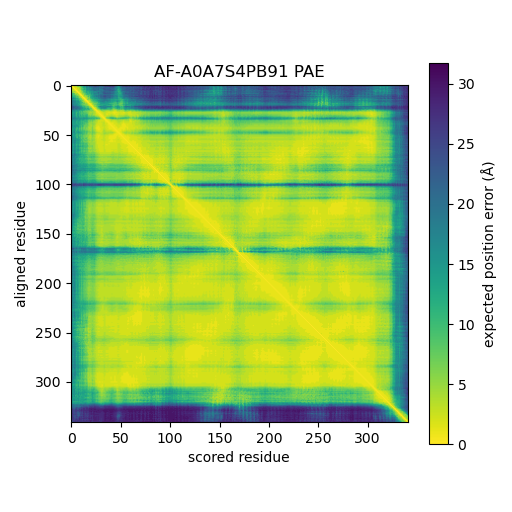198 ASN A C 1
ATOM 1596 O O . ASN A 1 198 ? -7.048 -8.572 14.614 1.00 96.44 198 ASN A O 1
ATOM 1600 N N . LYS A 1 199 ? -5.625 -9.988 15.609 1.00 96.19 199 LYS A N 1
ATOM 1601 C CA . LYS A 1 199 ? -4.561 -9.004 15.829 1.00 96.19 199 LYS A CA 1
ATOM 1602 C C . LYS A 1 199 ? -4.139 -8.260 14.556 1.00 96.19 199 LYS A C 1
ATOM 1604 O O . LYS A 1 199 ? -3.972 -7.046 14.607 1.00 96.19 199 LYS A O 1
ATOM 1609 N N . GLY A 1 200 ? -3.984 -8.966 13.436 1.00 96.88 200 GLY A N 1
ATOM 1610 C CA . GLY A 1 200 ? -3.618 -8.373 12.149 1.00 96.88 200 GLY A CA 1
ATOM 1611 C C . GLY A 1 200 ? -4.713 -7.451 11.621 1.00 96.88 200 GLY A C 1
ATOM 1612 O O . GLY A 1 200 ? -4.425 -6.313 11.263 1.00 96.88 200 GLY A O 1
ATOM 1613 N N . TRP A 1 201 ? -5.972 -7.895 11.670 1.00 97.56 201 TRP A N 1
ATOM 1614 C CA . TRP A 1 201 ? -7.137 -7.088 11.285 1.00 97.56 201 TRP A CA 1
ATOM 1615 C C . TRP A 1 201 ? -7.202 -5.770 12.071 1.00 97.56 201 TRP A C 1
ATOM 1617 O O . TRP A 1 201 ? -7.269 -4.690 11.483 1.00 97.56 201 TRP A O 1
ATOM 1627 N N . LEU A 1 202 ? -7.064 -5.843 13.400 1.00 96.62 202 LEU A N 1
ATOM 1628 C CA . LEU A 1 202 ? -7.030 -4.661 14.263 1.00 96.62 202 LEU A CA 1
ATOM 1629 C C . LEU A 1 202 ? -5.820 -3.757 13.961 1.00 96.62 202 LEU A C 1
ATOM 1631 O O . LEU A 1 202 ? -5.933 -2.534 14.003 1.00 96.62 202 LEU A O 1
ATOM 1635 N N . SER A 1 203 ? -4.655 -4.340 13.664 1.00 96.50 203 SER A N 1
ATOM 1636 C CA . SER A 1 203 ? -3.427 -3.596 13.352 1.00 96.50 203 SER A CA 1
ATOM 1637 C C . SER A 1 203 ? -3.576 -2.764 12.072 1.00 96.50 203 SER A C 1
ATOM 1639 O O . SER A 1 203 ? -3.285 -1.566 12.082 1.00 96.50 203 SER A O 1
ATOM 1641 N N . VAL A 1 204 ? -4.124 -3.346 10.995 1.00 96.94 204 VAL A N 1
ATOM 1642 C CA . VAL A 1 204 ? -4.368 -2.618 9.734 1.00 96.94 204 VAL A CA 1
ATOM 1643 C C . VAL A 1 204 ? -5.373 -1.485 9.929 1.00 96.94 204 VAL A C 1
ATOM 1645 O O . VAL A 1 204 ? -5.130 -0.367 9.470 1.00 96.94 204 VAL A O 1
ATOM 1648 N N . LEU A 1 205 ? -6.470 -1.728 10.652 1.00 96.75 205 LEU A N 1
ATOM 1649 C CA . LEU A 1 205 ? -7.469 -0.690 10.917 1.00 96.75 205 LEU A CA 1
ATOM 1650 C C . LEU A 1 205 ? -6.916 0.455 11.773 1.00 96.75 205 LEU A C 1
ATOM 1652 O O . LEU A 1 205 ? -7.220 1.617 11.505 1.00 96.75 205 LEU A O 1
ATOM 1656 N N . ARG A 1 206 ? -6.040 0.178 12.748 1.00 95.81 206 ARG A N 1
ATOM 1657 C CA . ARG A 1 206 ? -5.336 1.245 13.482 1.00 95.81 206 ARG A CA 1
ATOM 1658 C C . ARG A 1 206 ? -4.489 2.108 12.550 1.00 95.81 206 ARG A C 1
ATOM 1660 O O . ARG A 1 206 ? -4.490 3.331 12.684 1.00 95.81 206 ARG A O 1
ATOM 1667 N N . VAL A 1 207 ? -3.799 1.503 11.578 1.00 95.88 207 VAL A N 1
ATOM 1668 C CA . VAL A 1 207 ? -3.040 2.265 10.572 1.00 95.88 207 VAL A CA 1
ATOM 1669 C C . VAL A 1 207 ? -3.968 3.090 9.676 1.00 95.88 207 VAL A C 1
ATOM 1671 O O . VAL A 1 207 ? -3.651 4.241 9.379 1.00 95.88 207 VAL A O 1
ATOM 1674 N N . ARG A 1 208 ? -5.141 2.571 9.304 1.00 96.94 208 ARG A N 1
ATOM 1675 C CA . ARG A 1 208 ? -6.147 3.342 8.561 1.00 96.94 208 ARG A CA 1
ATOM 1676 C C . ARG A 1 208 ? -6.582 4.606 9.304 1.00 96.94 208 ARG A C 1
ATOM 1678 O O . ARG A 1 208 ? -6.541 5.696 8.734 1.00 96.94 208 ARG A O 1
ATOM 1685 N N . PHE A 1 209 ? -6.906 4.495 10.591 1.00 96.62 209 PHE A N 1
ATOM 1686 C CA . PHE A 1 209 ? -7.246 5.667 11.402 1.00 96.62 209 PHE A CA 1
ATOM 1687 C C . PHE A 1 209 ? -6.061 6.614 11.595 1.00 96.62 209 PHE A C 1
ATOM 1689 O O . PHE A 1 209 ? -6.236 7.833 11.552 1.00 96.62 209 PHE A O 1
ATOM 1696 N N . LEU A 1 210 ? -4.840 6.085 11.728 1.00 94.81 210 LEU A N 1
ATOM 1697 C CA . LEU A 1 210 ? -3.626 6.901 11.717 1.00 94.81 210 LEU A CA 1
ATOM 1698 C C . LEU A 1 210 ? -3.511 7.711 10.414 1.00 94.81 210 LEU A C 1
ATOM 1700 O O . LEU A 1 210 ? -3.205 8.904 10.471 1.00 94.81 210 LEU A O 1
ATOM 1704 N N . HIS A 1 211 ? -3.778 7.102 9.255 1.00 96.38 211 HIS A N 1
ATOM 1705 C CA . HIS A 1 211 ? -3.777 7.795 7.965 1.00 96.38 211 HIS A CA 1
ATOM 1706 C C . HIS A 1 211 ? -4.825 8.909 7.915 1.00 96.38 211 HIS A C 1
ATOM 1708 O O . HIS A 1 211 ? -4.482 10.038 7.561 1.00 96.38 211 HIS A O 1
ATOM 1714 N N . GLY A 1 212 ? -6.064 8.638 8.335 1.00 96.69 212 GLY A N 1
ATOM 1715 C CA . GLY A 1 212 ? -7.112 9.661 8.408 1.00 96.69 212 GLY A CA 1
ATOM 1716 C C . GLY A 1 212 ? -6.742 10.822 9.341 1.00 96.69 212 GLY A C 1
ATOM 1717 O O . GLY A 1 212 ? -6.883 11.991 8.982 1.00 96.69 212 GLY A O 1
ATOM 1718 N N . MET A 1 213 ? -6.144 10.531 10.500 1.00 95.31 213 MET A N 1
ATOM 1719 C CA . MET A 1 213 ? -5.660 11.555 11.434 1.00 95.31 213 MET A CA 1
ATOM 1720 C C . MET A 1 213 ? -4.543 12.418 10.839 1.00 95.31 213 MET A C 1
ATOM 1722 O O . MET A 1 213 ? -4.533 13.642 11.014 1.00 95.31 213 MET A O 1
ATOM 1726 N N . VAL A 1 214 ? -3.603 11.808 10.109 1.00 94.69 214 VAL A N 1
ATOM 1727 C CA . VAL A 1 214 ? -2.550 12.537 9.386 1.00 94.69 214 VAL A CA 1
ATOM 1728 C C . VAL A 1 214 ? -3.154 13.404 8.285 1.00 94.69 214 VAL A C 1
ATOM 1730 O O . VAL A 1 214 ? -2.806 14.583 8.192 1.00 94.69 214 VAL A O 1
ATOM 1733 N N . ARG A 1 215 ? -4.084 12.861 7.494 1.00 96.31 215 ARG A N 1
ATOM 1734 C CA . ARG A 1 215 ? -4.778 13.588 6.427 1.00 96.31 215 ARG A CA 1
ATOM 1735 C C . ARG A 1 215 ? -5.504 14.805 6.980 1.00 96.31 215 ARG A C 1
ATOM 1737 O O . ARG A 1 215 ? -5.215 15.921 6.553 1.00 96.31 215 ARG A O 1
ATOM 1744 N N . ARG A 1 216 ? -6.346 14.623 8.000 1.00 94.31 216 ARG A N 1
ATOM 1745 C CA . ARG A 1 216 ? -7.057 15.708 8.690 1.00 94.31 216 ARG A CA 1
ATOM 1746 C C . ARG A 1 216 ? -6.098 16.782 9.207 1.00 94.31 216 ARG A C 1
ATOM 1748 O O . ARG A 1 216 ? -6.319 17.971 8.983 1.00 94.31 216 ARG A O 1
ATOM 1755 N N . ARG A 1 217 ? -4.997 16.376 9.852 1.00 93.44 217 ARG A N 1
ATOM 1756 C CA . ARG A 1 217 ? -3.979 17.306 10.363 1.00 93.44 217 ARG A CA 1
ATOM 1757 C C . ARG A 1 217 ? -3.300 18.101 9.252 1.00 93.44 217 ARG A C 1
ATOM 1759 O O . ARG A 1 217 ? -3.005 19.267 9.481 1.00 93.44 217 ARG A O 1
ATOM 1766 N N . LEU A 1 218 ? -2.958 17.484 8.123 1.00 94.31 218 LEU A N 1
ATOM 1767 C CA . LEU A 1 218 ? -2.234 18.154 7.041 1.00 94.31 218 LEU A CA 1
ATOM 1768 C C . LEU A 1 218 ? -3.152 19.072 6.230 1.00 94.31 218 LEU A C 1
ATOM 1770 O O . LEU A 1 218 ? -2.756 20.204 5.962 1.00 94.31 218 LEU A O 1
ATOM 1774 N N . LYS A 1 219 ? -4.393 18.651 5.946 1.00 93.12 219 LYS A N 1
ATOM 1775 C CA . LYS A 1 219 ? -5.401 19.497 5.279 1.00 93.12 219 LYS A CA 1
ATOM 1776 C C . LYS A 1 219 ? -5.695 20.780 6.060 1.00 93.12 219 LYS A C 1
ATOM 1778 O O . LYS A 1 219 ? -5.968 21.814 5.466 1.00 93.12 219 LYS A O 1
ATOM 1783 N N . SER A 1 220 ? -5.586 20.749 7.391 1.00 90.94 220 SER A N 1
ATOM 1784 C CA . SER A 1 220 ? -5.799 21.932 8.232 1.00 90.94 220 SER A CA 1
ATOM 1785 C C . SER A 1 220 ? -4.605 22.904 8.268 1.00 90.94 220 SER A C 1
ATOM 1787 O O . SER A 1 220 ? -4.623 23.851 9.060 1.00 90.94 220 SER A O 1
ATOM 1789 N N . ARG A 1 221 ? -3.513 22.653 7.530 1.00 92.56 221 ARG A N 1
ATOM 1790 C CA . ARG A 1 221 ? -2.290 23.470 7.584 1.00 92.56 221 ARG A CA 1
ATOM 1791 C C . ARG A 1 221 ? -2.157 24.332 6.331 1.00 92.56 221 ARG A C 1
ATOM 1793 O O . ARG A 1 221 ? -2.214 23.797 5.231 1.00 92.56 221 ARG A O 1
ATOM 1800 N N . PRO A 1 222 ? -1.848 25.635 6.476 1.00 91.44 222 PRO A N 1
ATOM 1801 C CA . PRO A 1 222 ? -1.763 26.550 5.336 1.00 91.44 222 PRO A CA 1
ATOM 1802 C C . PRO A 1 222 ? -0.606 26.235 4.376 1.00 91.44 222 PRO A C 1
ATOM 1804 O O . PRO A 1 222 ? -0.612 26.702 3.246 1.00 91.44 222 PRO A O 1
ATOM 1807 N N . TYR A 1 223 ? 0.395 25.463 4.813 1.00 91.00 223 TYR A N 1
ATOM 1808 C CA . TYR A 1 223 ? 1.528 25.081 3.968 1.00 91.00 223 TYR A CA 1
ATOM 1809 C C . TYR A 1 223 ? 1.241 23.873 3.065 1.00 91.00 223 TYR A C 1
ATOM 1811 O O . TYR A 1 223 ? 2.076 23.554 2.221 1.00 91.00 223 TYR A O 1
ATOM 1819 N N . TRP A 1 224 ? 0.135 23.145 3.271 1.00 94.69 224 TRP A N 1
ATOM 1820 C CA . TRP A 1 224 ? -0.178 21.983 2.443 1.00 94.69 224 TRP A CA 1
ATOM 1821 C C . TRP A 1 224 ? -0.828 22.434 1.135 1.00 94.69 224 TRP A C 1
ATOM 1823 O O . TRP A 1 224 ? -1.954 22.929 1.133 1.00 94.69 224 TRP A O 1
ATOM 1833 N N . ASN A 1 225 ? -0.128 22.254 0.015 1.00 93.12 225 ASN A N 1
ATOM 1834 C CA . ASN A 1 225 ? -0.652 22.609 -1.299 1.00 93.12 225 ASN A CA 1
ATOM 1835 C C . ASN A 1 225 ? -1.427 21.433 -1.910 1.00 93.12 225 ASN A C 1
ATOM 1837 O O . ASN A 1 225 ? -0.876 20.651 -2.679 1.00 93.12 225 ASN A O 1
ATOM 1841 N N . GLU A 1 226 ? -2.714 21.309 -1.581 1.00 93.25 226 GLU A N 1
ATOM 1842 C CA . GLU A 1 226 ? -3.563 20.216 -2.085 1.00 93.25 226 GLU A CA 1
ATOM 1843 C C . GLU A 1 226 ? -3.692 20.212 -3.616 1.00 93.25 226 GLU A C 1
ATOM 1845 O O . GLU A 1 226 ? -3.786 19.149 -4.223 1.00 93.25 226 GLU A O 1
ATOM 1850 N N . LYS A 1 227 ? -3.631 21.382 -4.263 1.00 91.00 227 LYS A N 1
ATOM 1851 C CA . LYS A 1 227 ? -3.722 21.486 -5.726 1.00 91.00 227 LYS A CA 1
ATOM 1852 C C . LYS A 1 227 ? -2.527 20.836 -6.426 1.00 91.00 227 LYS A C 1
ATOM 1854 O O . LYS A 1 227 ? -2.702 20.217 -7.469 1.00 91.00 227 LYS A O 1
ATOM 1859 N N . GLU A 1 228 ? -1.328 21.003 -5.875 1.00 89.44 228 GLU A N 1
ATOM 1860 C CA . GLU A 1 228 ? -0.102 20.447 -6.459 1.00 89.44 228 GLU A CA 1
ATOM 1861 C C . GLU A 1 228 ? 0.213 19.046 -5.937 1.00 89.44 228 GLU A C 1
ATOM 1863 O O . GLU A 1 228 ? 0.698 18.204 -6.687 1.00 89.44 228 GLU A O 1
ATOM 1868 N N . TRP A 1 229 ? -0.030 18.785 -4.652 1.00 91.75 229 TRP A N 1
ATOM 1869 C CA . TRP A 1 229 ? 0.394 17.542 -4.002 1.00 91.75 229 TRP A CA 1
ATOM 1870 C C . TRP A 1 229 ? -0.732 16.520 -3.862 1.00 91.75 229 TRP A C 1
ATOM 1872 O O . TRP A 1 229 ? -0.458 15.357 -3.572 1.00 91.75 229 TRP A O 1
ATOM 1882 N N . GLY A 1 230 ? -1.979 16.918 -4.104 1.00 94.88 230 GLY A N 1
ATOM 1883 C CA . GLY A 1 230 ? -3.159 16.106 -3.842 1.00 94.88 230 GLY A CA 1
ATOM 1884 C C . GLY A 1 230 ? -3.565 16.106 -2.369 1.00 94.88 230 GLY A C 1
ATOM 1885 O O . GLY A 1 230 ? -2.939 16.726 -1.496 1.00 94.88 230 GLY A O 1
ATOM 1886 N N . VAL A 1 231 ? -4.639 15.373 -2.088 1.00 96.56 231 VAL A N 1
ATOM 1887 C CA . VAL A 1 231 ? -5.069 15.077 -0.720 1.00 96.56 231 VAL A CA 1
ATOM 1888 C C . VAL A 1 231 ? -3.955 14.265 -0.042 1.00 96.56 231 VAL A C 1
ATOM 1890 O O . VAL A 1 231 ? -3.423 13.337 -0.656 1.00 96.56 231 VAL A O 1
ATOM 1893 N N . PRO A 1 232 ? -3.554 14.574 1.206 1.00 96.44 232 PRO A N 1
ATOM 1894 C CA . PRO A 1 232 ? -2.536 13.777 1.879 1.00 96.44 232 PRO A CA 1
ATOM 1895 C C . PRO A 1 232 ? -2.990 12.320 2.035 1.00 96.44 232 PRO A C 1
ATOM 1897 O O . PRO A 1 232 ? -4.107 12.066 2.490 1.00 96.44 232 PRO A O 1
ATOM 1900 N N . ILE A 1 233 ? -2.109 11.367 1.708 1.00 96.38 233 ILE A N 1
ATOM 1901 C CA . ILE A 1 233 ? -2.415 9.926 1.762 1.00 96.38 233 ILE A CA 1
ATOM 1902 C C . ILE A 1 233 ? -3.670 9.624 0.922 1.00 96.38 233 ILE A C 1
ATOM 1904 O O . ILE A 1 233 ? -4.677 9.115 1.417 1.00 96.38 233 ILE A O 1
ATOM 1908 N N . ASN A 1 234 ? -3.643 10.053 -0.336 1.00 97.38 234 ASN A N 1
ATOM 1909 C CA . ASN A 1 234 ? -4.709 9.808 -1.306 1.00 97.38 234 ASN A CA 1
ATOM 1910 C C . ASN A 1 234 ? -4.679 8.365 -1.846 1.00 97.38 234 ASN A C 1
ATOM 1912 O O . ASN A 1 234 ? -3.750 7.604 -1.566 1.00 97.38 234 ASN A O 1
ATOM 1916 N N . GLN A 1 235 ? -5.687 7.990 -2.634 1.00 97.81 235 GLN A N 1
ATOM 1917 C CA . GLN A 1 235 ? -5.835 6.646 -3.202 1.00 97.81 235 GLN A CA 1
ATOM 1918 C C . GLN A 1 235 ? -4.654 6.229 -4.096 1.00 97.81 235 GLN A C 1
ATOM 1920 O O . GLN A 1 235 ? -4.291 5.050 -4.100 1.00 97.81 235 GLN A O 1
ATOM 1925 N N . GLU A 1 236 ? -4.005 7.159 -4.810 1.00 97.38 236 GLU A N 1
ATOM 1926 C CA . GLU A 1 236 ? -2.801 6.833 -5.588 1.00 97.38 236 GLU A CA 1
ATOM 1927 C C . GLU A 1 236 ? -1.616 6.515 -4.672 1.00 97.38 236 GLU A C 1
ATOM 1929 O O . GLU A 1 236 ? -0.986 5.469 -4.827 1.00 97.38 236 GLU A O 1
ATOM 1934 N N . ASP A 1 237 ? -1.333 7.378 -3.692 1.00 96.44 237 ASP A N 1
ATOM 1935 C CA . ASP A 1 237 ? -0.228 7.181 -2.749 1.00 96.44 237 ASP A CA 1
ATOM 1936 C C . ASP A 1 237 ? -0.422 5.879 -1.943 1.00 96.44 237 ASP A C 1
ATOM 1938 O O . ASP A 1 237 ? 0.534 5.126 -1.720 1.00 96.44 237 ASP A O 1
ATOM 1942 N N . MET A 1 238 ? -1.664 5.573 -1.544 1.00 97.50 238 MET A N 1
ATOM 1943 C CA . MET A 1 238 ? -2.006 4.305 -0.890 1.00 97.50 238 MET A CA 1
ATOM 1944 C C . MET A 1 238 ? -1.804 3.106 -1.822 1.00 97.50 238 MET A C 1
ATOM 1946 O O . MET A 1 238 ? -1.215 2.115 -1.396 1.00 97.50 238 MET A O 1
ATOM 1950 N N . SER A 1 239 ? -2.207 3.198 -3.093 1.00 97.69 239 SER A N 1
ATOM 1951 C CA . SER A 1 239 ? -2.000 2.133 -4.088 1.00 97.69 239 SER A CA 1
ATOM 1952 C C . SER A 1 239 ? -0.516 1.893 -4.372 1.00 97.69 239 SER A C 1
ATOM 1954 O O . SER A 1 239 ? -0.064 0.749 -4.379 1.00 97.69 239 SER A O 1
ATOM 1956 N N . ALA A 1 240 ? 0.267 2.961 -4.540 1.00 96.44 240 ALA A N 1
ATOM 1957 C CA . ALA A 1 240 ? 1.713 2.893 -4.730 1.00 96.44 240 ALA A CA 1
ATOM 1958 C C . ALA A 1 240 ? 2.397 2.199 -3.542 1.00 96.44 240 ALA A C 1
ATOM 1960 O O . ALA A 1 240 ? 3.217 1.296 -3.719 1.00 96.44 240 ALA A O 1
ATOM 1961 N N . THR A 1 241 ? 2.012 2.581 -2.322 1.00 96.00 241 THR A N 1
ATOM 1962 C CA . THR A 1 241 ? 2.546 1.993 -1.088 1.00 96.00 241 THR A CA 1
ATOM 1963 C C . THR A 1 241 ? 2.124 0.530 -0.942 1.00 96.00 241 THR A C 1
ATOM 1965 O O . THR A 1 241 ? 2.952 -0.316 -0.609 1.00 96.00 241 THR A O 1
ATOM 1968 N N . LEU A 1 242 ? 0.872 0.193 -1.263 1.00 98.00 242 LEU A N 1
ATOM 1969 C CA . LEU A 1 242 ? 0.375 -1.184 -1.253 1.00 98.00 242 LEU A CA 1
ATOM 1970 C C . LEU A 1 242 ? 1.160 -2.074 -2.228 1.00 98.00 242 LEU A C 1
ATOM 1972 O O . LEU A 1 242 ? 1.541 -3.193 -1.886 1.00 98.00 242 LEU A O 1
ATOM 1976 N N . LEU A 1 243 ? 1.467 -1.564 -3.423 1.00 97.94 243 LEU A N 1
ATOM 1977 C CA . LEU A 1 243 ? 2.300 -2.244 -4.420 1.00 97.94 243 LEU A CA 1
ATOM 1978 C C . LEU A 1 243 ? 3.757 -2.387 -3.978 1.00 97.94 243 LEU A C 1
ATOM 1980 O O . LEU A 1 243 ? 4.402 -3.388 -4.296 1.00 97.94 243 LEU A O 1
ATOM 1984 N N . ALA A 1 244 ? 4.257 -1.444 -3.178 1.00 96.00 244 ALA A N 1
ATOM 1985 C CA . ALA A 1 244 ? 5.570 -1.549 -2.560 1.00 96.00 244 ALA A CA 1
ATOM 1986 C C . ALA A 1 244 ? 5.641 -2.716 -1.551 1.00 96.00 244 ALA A C 1
ATOM 1988 O O . ALA A 1 244 ? 6.670 -3.385 -1.461 1.00 96.00 244 ALA A O 1
ATOM 1989 N N . PHE A 1 245 ? 4.562 -3.015 -0.827 1.00 97.06 245 PHE A N 1
ATOM 1990 C CA . PHE A 1 245 ? 4.499 -4.169 0.082 1.00 97.06 245 PHE A CA 1
ATOM 1991 C C . PHE A 1 245 ? 4.142 -5.498 -0.605 1.00 97.06 245 PHE A C 1
ATOM 1993 O O . PHE A 1 245 ? 4.465 -6.573 -0.092 1.00 97.06 245 PHE A O 1
ATOM 2000 N N . SER A 1 246 ? 3.504 -5.427 -1.772 1.00 98.00 246 SER A N 1
ATOM 2001 C CA . SER A 1 246 ? 2.990 -6.585 -2.499 1.00 98.00 246 SER A CA 1
ATOM 2002 C C . SER A 1 246 ? 3.843 -6.917 -3.724 1.00 98.00 246 SER A C 1
ATOM 2004 O O . SER A 1 246 ? 4.794 -7.691 -3.631 1.00 98.00 246 SER A O 1
ATOM 2006 N N . TYR A 1 247 ? 3.555 -6.314 -4.875 1.00 97.56 247 TYR A N 1
ATOM 2007 C CA . TYR A 1 247 ? 4.204 -6.657 -6.134 1.00 97.56 247 TYR A CA 1
ATOM 2008 C C . TYR A 1 247 ? 5.725 -6.448 -6.101 1.00 97.56 247 TYR A C 1
ATOM 2010 O O . TYR A 1 247 ? 6.455 -7.338 -6.529 1.00 97.56 247 TYR A O 1
ATOM 2018 N N . ASN A 1 248 ? 6.231 -5.362 -5.503 1.00 94.56 248 ASN A N 1
ATOM 2019 C CA . ASN A 1 248 ? 7.679 -5.170 -5.344 1.00 94.56 248 ASN A CA 1
ATOM 2020 C C . ASN A 1 248 ? 8.340 -6.302 -4.553 1.00 94.56 248 ASN A C 1
ATOM 2022 O O . ASN A 1 248 ? 9.464 -6.674 -4.872 1.00 94.56 248 ASN A O 1
ATOM 2026 N N . VAL A 1 249 ? 7.663 -6.880 -3.557 1.00 95.94 249 VAL A N 1
ATOM 2027 C CA . VAL A 1 249 ? 8.208 -8.023 -2.812 1.00 95.94 249 VAL A CA 1
ATOM 2028 C C . VAL A 1 249 ? 8.381 -9.238 -3.716 1.00 95.94 249 VAL A C 1
ATOM 2030 O O . VAL A 1 249 ? 9.419 -9.889 -3.642 1.00 95.94 249 VAL A O 1
ATOM 2033 N N . LEU A 1 250 ? 7.446 -9.498 -4.634 1.00 96.12 250 LEU A N 1
ATOM 2034 C CA . LEU A 1 250 ? 7.602 -10.566 -5.627 1.00 96.12 250 LEU A CA 1
ATOM 2035 C C . LEU A 1 250 ? 8.820 -10.330 -6.532 1.00 96.12 250 LEU A C 1
ATOM 2037 O O . LEU A 1 250 ? 9.577 -11.266 -6.788 1.00 96.12 250 LEU A O 1
ATOM 2041 N N . ILE A 1 251 ? 9.054 -9.078 -6.947 1.00 91.81 251 ILE A N 1
ATOM 2042 C CA . ILE A 1 251 ? 10.247 -8.692 -7.720 1.00 91.81 251 ILE A CA 1
ATOM 2043 C C . ILE A 1 251 ? 11.517 -8.937 -6.908 1.00 91.81 251 ILE A C 1
ATOM 2045 O O . ILE A 1 251 ? 12.470 -9.526 -7.405 1.00 91.81 251 ILE A O 1
ATOM 2049 N N . GLY A 1 252 ? 11.555 -8.486 -5.655 1.00 90.75 252 GLY A N 1
ATOM 2050 C CA . GLY A 1 252 ? 12.737 -8.655 -4.820 1.00 90.75 252 GLY A CA 1
ATOM 2051 C C . GLY A 1 252 ? 13.035 -10.117 -4.503 1.00 90.75 252 GLY A C 1
ATOM 2052 O O . GLY A 1 252 ? 14.201 -10.502 -4.504 1.00 90.75 252 GLY A O 1
ATOM 2053 N N . ILE A 1 253 ? 12.009 -10.952 -4.306 1.00 93.12 253 ILE A N 1
ATOM 2054 C CA . ILE A 1 253 ? 12.181 -12.405 -4.183 1.00 93.12 253 ILE A CA 1
ATOM 2055 C C . ILE A 1 253 ? 12.808 -12.971 -5.459 1.00 93.12 253 ILE A C 1
ATOM 2057 O O . ILE A 1 253 ? 13.786 -13.709 -5.371 1.00 93.12 253 ILE A O 1
ATOM 2061 N N . GLU A 1 254 ? 12.307 -12.592 -6.635 1.00 92.25 254 GLU A N 1
ATOM 2062 C CA . GLU A 1 254 ? 12.884 -13.022 -7.911 1.00 92.25 254 GLU A CA 1
ATOM 2063 C C . GLU A 1 254 ? 14.353 -12.605 -8.058 1.00 92.25 254 GLU A C 1
ATOM 2065 O O . GLU A 1 254 ? 15.184 -13.427 -8.441 1.00 92.25 254 GLU A O 1
ATOM 2070 N N . LEU A 1 255 ? 14.690 -11.365 -7.696 1.00 87.38 255 LEU A N 1
ATOM 2071 C CA . LEU A 1 255 ? 16.061 -10.850 -7.741 1.00 87.38 255 LEU A CA 1
ATOM 2072 C C . LEU A 1 255 ? 17.004 -11.599 -6.792 1.00 87.38 255 LEU A C 1
ATOM 2074 O O . LEU A 1 255 ? 18.158 -11.840 -7.135 1.00 87.38 255 LEU A O 1
ATOM 2078 N N . VAL A 1 256 ? 16.528 -11.961 -5.598 1.00 88.81 256 VAL A N 1
ATOM 2079 C CA . VAL A 1 256 ? 17.333 -12.660 -4.585 1.00 88.81 256 VAL A CA 1
ATOM 2080 C C . VAL A 1 256 ? 17.488 -14.145 -4.917 1.00 88.81 256 VAL A C 1
ATOM 2082 O O . VAL A 1 256 ? 18.570 -14.700 -4.735 1.00 88.81 256 VAL A O 1
ATOM 2085 N N . LEU A 1 257 ? 16.426 -14.797 -5.397 1.00 88.38 257 LEU A N 1
ATOM 2086 C CA . LEU A 1 257 ? 16.425 -16.230 -5.709 1.00 88.38 257 LEU A CA 1
ATOM 2087 C C . LEU A 1 257 ? 16.908 -16.544 -7.133 1.00 88.38 257 LEU A C 1
ATOM 2089 O O . LEU A 1 257 ? 17.154 -17.708 -7.450 1.00 88.38 257 LEU A O 1
ATOM 2093 N N . GLY A 1 258 ? 17.005 -15.535 -8.001 1.00 86.88 258 GLY A N 1
ATOM 2094 C CA . GLY A 1 258 ? 17.350 -15.676 -9.418 1.00 86.88 258 GLY A CA 1
ATOM 2095 C C . GLY A 1 258 ? 16.237 -16.274 -10.286 1.00 86.88 258 GLY A C 1
ATOM 2096 O O . GLY A 1 258 ? 16.471 -16.583 -11.452 1.00 86.88 258 GLY A O 1
ATOM 2097 N N . LYS A 1 259 ? 15.035 -16.476 -9.734 1.00 87.88 259 LYS A N 1
ATOM 2098 C CA . LYS A 1 259 ? 13.860 -16.985 -10.453 1.00 87.88 259 LYS A CA 1
ATOM 2099 C C . LYS A 1 259 ? 12.565 -16.504 -9.797 1.00 87.88 259 LYS A C 1
ATOM 2101 O O . LYS A 1 259 ? 12.533 -16.372 -8.571 1.00 87.88 259 LYS A O 1
ATOM 2106 N N . PRO A 1 260 ? 11.485 -16.297 -10.568 1.00 90.44 260 PRO A N 1
ATOM 2107 C CA . PRO A 1 260 ? 10.205 -15.913 -9.998 1.00 90.44 260 PRO A CA 1
ATOM 2108 C C . PRO A 1 260 ? 9.607 -17.058 -9.171 1.00 90.44 260 PRO A C 1
ATOM 2110 O O . PRO A 1 260 ? 9.866 -18.241 -9.418 1.00 90.44 260 PRO A O 1
ATOM 2113 N N . LEU A 1 261 ? 8.752 -16.702 -8.211 1.00 94.31 261 LEU A N 1
ATOM 2114 C CA . LEU A 1 261 ? 7.844 -17.667 -7.593 1.00 94.31 261 LEU A CA 1
ATOM 2115 C C . LEU A 1 261 ? 6.910 -18.266 -8.656 1.00 94.31 261 LEU A C 1
ATOM 2117 O O . LEU A 1 261 ? 6.688 -17.672 -9.713 1.00 94.31 261 LEU A O 1
ATOM 2121 N N . ASN A 1 262 ? 6.321 -19.429 -8.381 1.00 96.25 262 ASN A N 1
ATOM 2122 C CA . ASN A 1 262 ? 5.274 -19.953 -9.262 1.00 96.25 262 ASN A CA 1
ATOM 2123 C C . ASN A 1 262 ? 4.067 -18.992 -9.290 1.00 96.25 262 ASN A C 1
ATOM 2125 O O . ASN A 1 262 ? 3.852 -18.225 -8.350 1.00 96.25 262 ASN A O 1
ATOM 2129 N N . ARG A 1 263 ? 3.284 -19.022 -10.375 1.00 95.94 263 ARG A N 1
ATOM 2130 C CA . ARG A 1 263 ? 2.198 -18.051 -10.582 1.00 95.94 263 ARG A CA 1
ATOM 2131 C C . ARG A 1 263 ? 1.138 -18.105 -9.482 1.00 95.94 263 ARG A C 1
ATOM 2133 O O . ARG A 1 263 ? 0.665 -17.059 -9.066 1.00 95.94 263 ARG A O 1
ATOM 2140 N N . GLU A 1 264 ? 0.809 -19.292 -8.987 1.00 98.25 264 GLU A N 1
ATOM 2141 C CA . GLU A 1 264 ? -0.190 -19.469 -7.930 1.00 98.25 264 GLU A CA 1
ATOM 2142 C C . GLU A 1 264 ? 0.232 -18.782 -6.621 1.00 98.25 264 GLU A C 1
ATOM 2144 O O . GLU A 1 264 ? -0.561 -18.065 -6.019 1.00 98.25 264 GLU A O 1
ATOM 2149 N N . ASP A 1 265 ? 1.496 -18.925 -6.213 1.00 98.38 265 ASP A N 1
ATOM 2150 C CA . ASP A 1 265 ? 2.042 -18.237 -5.038 1.00 98.38 265 ASP A CA 1
ATOM 2151 C C . ASP A 1 265 ? 2.044 -16.715 -5.219 1.00 98.38 265 ASP A C 1
ATOM 2153 O O . ASP A 1 265 ? 1.753 -15.987 -4.270 1.00 98.38 265 ASP A O 1
ATOM 2157 N N . GLN A 1 266 ? 2.347 -16.230 -6.428 1.00 98.56 266 GLN A N 1
ATOM 2158 C CA . GLN A 1 266 ? 2.277 -14.801 -6.736 1.00 98.56 266 GLN A CA 1
ATOM 2159 C C . GLN A 1 266 ? 0.842 -14.275 -6.600 1.00 98.56 266 GLN A C 1
ATOM 2161 O O . GLN A 1 266 ? 0.636 -13.266 -5.930 1.00 98.56 266 GLN A O 1
ATOM 2166 N N . GLU A 1 267 ? -0.147 -14.965 -7.177 1.00 98.69 267 GLU A N 1
ATOM 2167 C CA . GLU A 1 267 ? -1.561 -14.570 -7.082 1.00 98.69 267 GLU A CA 1
ATOM 2168 C C . GLU A 1 267 ? -2.057 -14.608 -5.634 1.00 98.69 267 GLU A C 1
ATOM 2170 O O . GLU A 1 267 ? -2.657 -13.642 -5.174 1.00 98.69 267 GLU A O 1
ATOM 2175 N N . CYS A 1 268 ? -1.726 -15.653 -4.868 1.00 98.75 268 CYS A N 1
ATOM 2176 C CA . CYS A 1 268 ? -2.103 -15.744 -3.455 1.00 98.75 268 CYS A CA 1
ATOM 2177 C C . CYS A 1 268 ? -1.481 -14.618 -2.615 1.00 98.75 268 CYS A C 1
ATOM 2179 O O . CYS A 1 268 ? -2.133 -14.056 -1.734 1.00 98.75 268 CYS A O 1
ATOM 2181 N N 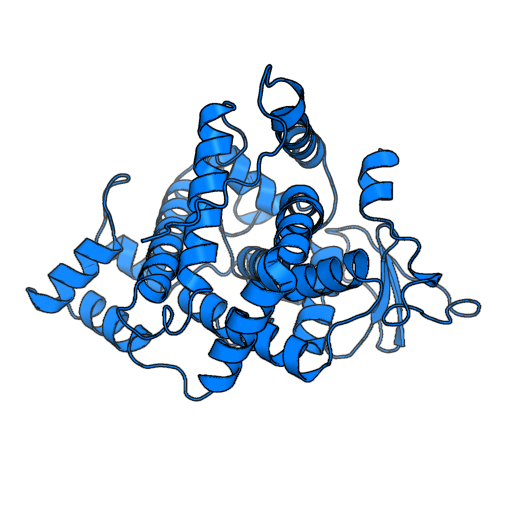. TYR A 1 269 ? -0.220 -14.264 -2.887 1.00 98.62 269 TYR A N 1
ATOM 2182 C CA . TYR A 1 269 ? 0.444 -13.156 -2.206 1.00 98.62 269 TYR A CA 1
ATOM 2183 C C . TYR A 1 269 ? -0.184 -11.805 -2.576 1.00 98.62 269 TYR A C 1
ATOM 2185 O O . TYR A 1 269 ? -0.417 -10.977 -1.699 1.00 98.62 269 TYR A O 1
ATOM 2193 N N . ILE A 1 270 ? -0.523 -11.583 -3.849 1.00 98.75 270 ILE A N 1
ATOM 2194 C CA . ILE A 1 270 ? -1.247 -10.378 -4.274 1.00 98.75 270 ILE A CA 1
ATOM 2195 C C . ILE A 1 270 ? -2.647 -10.325 -3.650 1.00 98.75 270 ILE A C 1
ATOM 2197 O O . ILE A 1 270 ? -3.028 -9.281 -3.129 1.00 98.75 270 ILE A O 1
ATOM 2201 N N . HIS A 1 271 ? -3.379 -11.438 -3.612 1.00 98.81 271 HIS A N 1
ATOM 2202 C CA . HIS A 1 271 ? -4.715 -11.526 -3.019 1.00 98.81 271 HIS A CA 1
ATOM 2203 C C . HIS A 1 271 ? -4.722 -11.216 -1.516 1.00 98.81 271 HIS A C 1
ATOM 2205 O O . HIS A 1 271 ? -5.572 -10.466 -1.034 1.00 98.81 271 HIS A O 1
ATOM 2211 N N . LEU A 1 272 ? -3.724 -11.710 -0.777 1.00 98.69 272 LEU A N 1
ATOM 2212 C CA . LEU A 1 272 ? -3.489 -11.323 0.616 1.00 98.69 272 LEU A CA 1
ATOM 2213 C C . LEU A 1 272 ? -3.388 -9.798 0.769 1.00 98.69 272 LEU A C 1
ATOM 2215 O O . LEU A 1 272 ? -4.061 -9.202 1.614 1.00 98.69 272 LEU A O 1
ATOM 2219 N N . TRP A 1 273 ? -2.581 -9.155 -0.074 1.00 98.62 273 TRP A N 1
ATOM 2220 C CA . TRP A 1 273 ? -2.427 -7.703 -0.049 1.00 98.62 273 TRP A CA 1
ATOM 2221 C C . TRP A 1 273 ? -3.641 -6.952 -0.595 1.00 98.62 273 TRP A C 1
ATOM 2223 O O . TRP A 1 273 ? -3.879 -5.829 -0.163 1.00 98.62 273 TRP A O 1
ATOM 2233 N N . ARG A 1 274 ? -4.475 -7.560 -1.446 1.00 98.56 274 ARG A N 1
ATOM 2234 C CA . ARG A 1 274 ? -5.779 -6.996 -1.823 1.00 98.56 274 ARG A CA 1
ATOM 2235 C C . ARG A 1 274 ? -6.659 -6.799 -0.601 1.00 98.56 274 ARG A C 1
ATOM 2237 O O . ARG A 1 274 ? -7.215 -5.716 -0.429 1.00 98.56 274 ARG A O 1
ATOM 2244 N N . TYR A 1 275 ? -6.746 -7.818 0.256 1.00 98.62 275 TYR A N 1
ATOM 2245 C CA . TYR A 1 275 ? -7.538 -7.754 1.481 1.00 98.62 275 TYR A CA 1
ATOM 2246 C C . TYR A 1 275 ? -6.970 -6.752 2.489 1.00 98.62 275 TYR A C 1
ATOM 2248 O O . TYR A 1 275 ? -7.716 -5.927 3.013 1.00 98.62 275 TYR A O 1
ATOM 2256 N N . ILE A 1 276 ? -5.647 -6.727 2.683 1.00 98.44 276 ILE A N 1
ATOM 2257 C CA . ILE A 1 276 ? -4.996 -5.694 3.508 1.00 98.44 276 ILE A CA 1
ATOM 2258 C C . ILE A 1 276 ? -5.261 -4.287 2.940 1.00 98.44 276 ILE A C 1
ATOM 2260 O O . ILE A 1 276 ? -5.564 -3.367 3.696 1.00 98.44 276 ILE A O 1
ATOM 2264 N N . GLY A 1 277 ? -5.195 -4.120 1.615 1.00 98.06 277 GLY A N 1
ATOM 2265 C CA . GLY A 1 277 ? -5.504 -2.870 0.919 1.00 98.06 277 GLY A CA 1
ATOM 2266 C C . GLY A 1 277 ? -6.940 -2.402 1.152 1.00 98.06 277 GLY A C 1
ATOM 2267 O O . GLY A 1 277 ? -7.174 -1.235 1.454 1.00 98.06 277 GLY A O 1
ATOM 2268 N N . TRP A 1 278 ? -7.902 -3.320 1.096 1.00 97.88 278 TRP A N 1
ATOM 2269 C CA . TRP A 1 278 ? -9.295 -3.010 1.409 1.00 97.88 278 TRP A CA 1
ATOM 2270 C C . TRP A 1 278 ? -9.474 -2.580 2.876 1.00 97.88 278 TRP A C 1
ATOM 2272 O O . TRP A 1 278 ? -10.106 -1.559 3.152 1.00 97.88 278 TRP A O 1
ATOM 2282 N N . LEU A 1 279 ? -8.852 -3.300 3.819 1.00 97.69 279 LEU A N 1
ATOM 2283 C CA . LEU A 1 279 ? -8.893 -2.956 5.244 1.00 97.69 279 LEU A CA 1
ATOM 2284 C C . LEU A 1 279 ? -8.268 -1.586 5.528 1.00 97.69 279 LEU A C 1
ATOM 2286 O O . LEU A 1 279 ? -8.812 -0.841 6.341 1.00 97.69 279 LEU A O 1
ATOM 2290 N N . ILE A 1 280 ? -7.161 -1.231 4.861 1.00 96.44 280 ILE A N 1
ATOM 2291 C CA . ILE A 1 280 ? -6.445 0.035 5.089 1.00 96.44 280 ILE A CA 1
ATOM 2292 C C . ILE A 1 280 ? -7.113 1.253 4.425 1.00 96.44 280 ILE A C 1
ATOM 2294 O O . ILE A 1 280 ? -6.683 2.379 4.672 1.00 96.44 280 ILE A O 1
ATOM 2298 N N . GLY A 1 281 ? -8.172 1.043 3.632 1.00 96.75 281 GLY A N 1
ATOM 2299 C CA . GLY A 1 281 ? -8.975 2.110 3.024 1.00 96.75 281 GLY A CA 1
ATOM 2300 C C . GLY A 1 281 ? -8.703 2.375 1.540 1.00 96.75 281 GLY A C 1
ATOM 2301 O O . GLY A 1 281 ? -9.139 3.405 1.022 1.00 96.75 281 GLY A O 1
ATOM 2302 N N . VAL A 1 282 ? -8.008 1.472 0.836 1.00 97.75 282 VAL A N 1
ATOM 2303 C CA . VAL A 1 282 ? -7.966 1.503 -0.634 1.00 97.75 282 VAL A CA 1
ATOM 2304 C C . VAL A 1 282 ? -9.330 1.072 -1.161 1.00 97.75 282 VAL A C 1
ATOM 2306 O O . VAL A 1 282 ? -9.818 -0.007 -0.819 1.00 97.75 282 VAL A O 1
ATOM 2309 N N . ASP A 1 283 ? -9.948 1.906 -1.995 1.00 95.50 283 ASP A N 1
ATOM 2310 C CA . ASP A 1 283 ? -11.230 1.575 -2.615 1.00 95.50 283 ASP A CA 1
ATOM 2311 C C . ASP A 1 283 ? -11.067 0.345 -3.523 1.00 95.50 283 ASP A C 1
ATOM 2313 O O . ASP A 1 283 ? -10.177 0.312 -4.375 1.00 95.50 283 ASP A O 1
ATOM 2317 N N . ASP A 1 284 ? -11.923 -0.671 -3.366 1.00 94.19 284 ASP A N 1
ATOM 2318 C CA . ASP A 1 284 ? -11.826 -1.922 -4.130 1.00 94.19 284 ASP A CA 1
ATOM 2319 C C . ASP A 1 284 ? -11.927 -1.682 -5.647 1.00 94.19 284 ASP A C 1
ATOM 2321 O O . ASP A 1 284 ? -11.276 -2.387 -6.416 1.00 94.19 284 ASP A O 1
ATOM 2325 N N . LYS A 1 285 ? -12.631 -0.624 -6.095 1.00 94.06 285 LYS A N 1
ATOM 2326 C CA . LYS A 1 285 ? -12.697 -0.243 -7.523 1.00 94.06 285 LYS A CA 1
ATOM 2327 C C . LYS A 1 285 ? -11.339 0.199 -8.090 1.00 94.06 285 LYS A C 1
ATOM 2329 O O . LYS A 1 285 ? -11.139 0.188 -9.306 1.00 94.06 285 LYS A O 1
ATOM 2334 N N . HIS A 1 286 ? -10.426 0.628 -7.220 1.00 93.12 286 HIS A N 1
ATOM 2335 C CA . HIS A 1 286 ? -9.090 1.124 -7.551 1.00 93.12 286 HIS A CA 1
ATOM 2336 C C . HIS A 1 286 ? -7.972 0.224 -7.023 1.00 93.12 286 HIS A C 1
ATOM 2338 O O . HIS A 1 286 ? -6.803 0.488 -7.299 1.00 93.12 286 HIS A O 1
ATOM 2344 N N . ASN A 1 287 ? -8.313 -0.844 -6.300 1.00 97.69 287 ASN A N 1
ATOM 2345 C CA . ASN A 1 287 ? -7.338 -1.710 -5.668 1.00 97.69 287 ASN A CA 1
ATOM 2346 C C . ASN A 1 287 ? -6.483 -2.417 -6.736 1.00 97.69 287 ASN A C 1
ATOM 2348 O O . ASN A 1 287 ? -7.001 -3.200 -7.542 1.00 97.69 287 ASN A O 1
ATOM 2352 N N . PRO A 1 288 ? -5.162 -2.166 -6.768 1.00 98.00 288 PRO A N 1
ATOM 2353 C CA . PRO A 1 288 ? -4.309 -2.697 -7.822 1.00 98.00 288 PRO A CA 1
ATOM 2354 C C . PRO A 1 288 ? -4.037 -4.197 -7.657 1.00 98.00 288 PRO A C 1
ATOM 2356 O O . PRO A 1 288 ? -3.601 -4.853 -8.599 1.00 98.00 288 PRO A O 1
ATOM 2359 N N . CYS A 1 289 ? -4.319 -4.766 -6.485 1.00 98.50 289 CYS A N 1
ATOM 2360 C CA . CYS A 1 289 ? -4.028 -6.153 -6.142 1.00 98.50 289 CYS A CA 1
ATOM 2361 C C . CYS A 1 289 ? -5.143 -7.129 -6.569 1.00 98.50 289 CYS A C 1
ATOM 2363 O O . CYS A 1 289 ? -5.421 -8.101 -5.880 1.00 98.50 289 CYS A O 1
ATOM 2365 N N . THR A 1 290 ? -5.806 -6.892 -7.702 1.00 97.88 290 THR A N 1
ATOM 2366 C CA . THR A 1 290 ? -6.837 -7.812 -8.231 1.00 97.88 290 THR A CA 1
ATOM 2367 C C . THR A 1 290 ? -6.252 -9.003 -8.989 1.00 97.88 290 THR A C 1
ATOM 2369 O O . THR A 1 290 ? -6.894 -10.046 -9.067 1.00 97.88 290 THR A O 1
ATOM 2372 N N . SER A 1 291 ? -5.043 -8.854 -9.529 1.00 98.12 291 SER A N 1
ATOM 2373 C CA . SER A 1 291 ? -4.214 -9.926 -10.080 1.00 98.12 291 SER A CA 1
ATOM 2374 C C . SER A 1 291 ? -2.760 -9.470 -10.136 1.00 98.12 291 SER A C 1
ATOM 2376 O O . SER A 1 291 ? -2.476 -8.268 -10.073 1.00 98.12 291 SER A O 1
ATOM 2378 N N . VAL A 1 292 ? -1.827 -10.405 -10.309 1.00 98.12 292 VAL A N 1
ATOM 2379 C CA . VAL A 1 292 ? -0.403 -10.076 -10.506 1.00 98.12 292 VAL A CA 1
ATOM 2380 C C . VAL A 1 292 ? -0.191 -9.136 -11.698 1.00 98.12 292 VAL A C 1
ATOM 2382 O O . VAL A 1 292 ? 0.575 -8.178 -11.594 1.00 98.12 292 VAL A O 1
ATOM 2385 N N . ASP A 1 293 ? -0.890 -9.356 -12.815 1.00 97.06 293 ASP A N 1
ATOM 2386 C CA . ASP A 1 293 ? -0.705 -8.541 -14.025 1.00 97.06 293 ASP A CA 1
ATOM 2387 C C . ASP A 1 293 ? -1.278 -7.130 -13.865 1.00 97.06 293 ASP A C 1
ATOM 2389 O O . ASP A 1 293 ? -0.677 -6.165 -14.343 1.00 97.06 293 ASP A O 1
ATOM 2393 N N . ARG A 1 294 ? -2.406 -6.982 -13.150 1.00 98.12 294 ARG A N 1
ATOM 2394 C CA . ARG A 1 294 ? -2.928 -5.657 -12.793 1.00 98.12 294 ARG A CA 1
ATOM 2395 C C . ARG A 1 294 ? -1.959 -4.939 -11.862 1.00 98.12 294 ARG A C 1
ATOM 2397 O O . ARG A 1 294 ? -1.620 -3.793 -12.133 1.00 98.12 294 ARG A O 1
ATOM 2404 N N . ALA A 1 295 ? -1.481 -5.614 -10.818 1.00 98.31 295 ALA A N 1
ATOM 2405 C CA . ALA A 1 295 ? -0.552 -5.039 -9.852 1.00 98.31 295 ALA A CA 1
ATOM 2406 C C . ALA A 1 295 ? 0.735 -4.548 -10.536 1.00 98.31 295 ALA A C 1
ATOM 2408 O O . ALA A 1 295 ? 1.186 -3.428 -10.288 1.00 98.31 295 ALA A O 1
ATOM 2409 N N . LYS A 1 296 ? 1.267 -5.351 -11.467 1.00 96.25 296 LYS A N 1
ATOM 2410 C CA . LYS A 1 296 ? 2.389 -4.984 -12.334 1.00 96.25 296 LYS A CA 1
ATOM 2411 C C . LYS A 1 296 ? 2.105 -3.720 -13.139 1.00 96.25 296 LYS A C 1
ATOM 2413 O O . LYS A 1 296 ? 2.831 -2.739 -12.998 1.00 96.25 296 LYS A O 1
ATOM 2418 N N . ALA A 1 297 ? 1.057 -3.748 -13.962 1.00 96.38 297 ALA A N 1
ATOM 2419 C CA . ALA A 1 297 ? 0.742 -2.657 -14.875 1.00 96.38 297 ALA A CA 1
ATOM 2420 C C . ALA A 1 297 ? 0.430 -1.359 -14.120 1.00 96.38 297 ALA A C 1
ATOM 2422 O O . ALA A 1 297 ? 0.829 -0.275 -14.547 1.00 96.38 297 ALA A O 1
ATOM 2423 N N . THR A 1 298 ? -0.248 -1.445 -12.971 1.00 97.69 298 THR A N 1
ATOM 2424 C CA . THR A 1 298 ? -0.522 -0.278 -12.130 1.00 97.69 298 THR A CA 1
ATOM 2425 C C . THR A 1 298 ? 0.754 0.280 -11.507 1.00 97.69 298 THR A C 1
ATOM 2427 O O . THR A 1 298 ? 0.924 1.496 -11.526 1.00 97.69 298 THR A O 1
ATOM 2430 N N . LEU A 1 299 ? 1.685 -0.558 -11.030 1.00 95.06 299 LEU A N 1
ATOM 2431 C CA . LEU A 1 299 ? 2.973 -0.065 -10.533 1.00 95.06 299 LEU A CA 1
ATOM 2432 C C . LEU A 1 299 ? 3.769 0.634 -11.643 1.00 95.06 299 LEU A C 1
ATOM 2434 O O . LEU A 1 299 ? 4.253 1.741 -11.432 1.00 95.06 299 LEU A O 1
ATOM 2438 N N . GLU A 1 300 ? 3.875 0.009 -12.817 1.00 94.44 300 GLU A N 1
ATOM 2439 C CA . GLU A 1 300 ? 4.557 0.575 -13.990 1.00 94.44 300 GLU A CA 1
ATOM 2440 C C . GLU A 1 300 ? 3.934 1.929 -14.383 1.00 94.44 300 GLU A C 1
ATOM 2442 O O . GLU A 1 300 ? 4.646 2.905 -14.615 1.00 94.44 300 GLU A O 1
ATOM 2447 N N . SER A 1 301 ? 2.603 2.033 -14.339 1.00 95.94 301 SER A N 1
ATOM 2448 C CA . SER A 1 301 ? 1.871 3.281 -14.598 1.00 95.94 301 SER A CA 1
ATOM 2449 C C . SER A 1 301 ? 2.155 4.369 -13.553 1.00 95.94 301 SER A C 1
ATOM 2451 O O . SER A 1 301 ? 2.437 5.511 -13.914 1.00 95.94 301 SER A O 1
ATOM 2453 N N . ILE A 1 302 ? 2.127 4.022 -12.261 1.00 94.25 302 ILE A N 1
ATOM 2454 C CA . ILE A 1 302 ? 2.425 4.946 -11.154 1.00 94.25 302 ILE A CA 1
ATOM 2455 C C . ILE A 1 302 ? 3.874 5.437 -11.241 1.00 94.25 302 ILE A C 1
ATOM 2457 O O . ILE A 1 302 ? 4.129 6.627 -11.072 1.00 94.25 302 ILE A O 1
ATOM 2461 N N . VAL A 1 303 ? 4.830 4.561 -11.570 1.00 90.31 303 VAL A N 1
ATOM 2462 C CA . VAL A 1 303 ? 6.234 4.954 -11.779 1.00 90.31 303 VAL A CA 1
ATOM 2463 C C . VAL A 1 303 ? 6.349 6.022 -12.867 1.00 90.31 303 VAL A C 1
ATOM 2465 O O . VAL A 1 303 ? 7.064 7.009 -12.693 1.00 90.31 303 VAL A O 1
ATOM 2468 N N . MET A 1 304 ? 5.605 5.876 -13.965 1.00 92.06 304 MET A N 1
ATOM 2469 C CA . MET A 1 304 ? 5.568 6.892 -15.018 1.00 92.06 304 MET A CA 1
ATOM 2470 C C . MET A 1 304 ? 4.910 8.204 -14.579 1.00 92.06 304 MET A C 1
ATOM 2472 O O . MET A 1 304 ? 5.236 9.250 -15.143 1.00 92.06 304 MET A O 1
ATOM 2476 N N . HIS A 1 305 ? 4.002 8.160 -13.603 1.00 92.69 305 HIS A N 1
ATOM 2477 C CA . HIS A 1 305 ? 3.203 9.307 -13.184 1.00 92.69 305 HIS A CA 1
ATOM 2478 C C . HIS A 1 305 ? 3.810 10.118 -12.035 1.00 92.69 305 HIS A C 1
ATOM 2480 O O . HIS A 1 305 ? 3.741 11.338 -12.093 1.00 92.69 305 HIS A O 1
ATOM 2486 N N . ILE A 1 306 ? 4.412 9.489 -11.019 1.00 87.88 306 ILE A N 1
ATOM 2487 C CA . ILE A 1 306 ? 4.864 10.200 -9.804 1.00 87.88 306 ILE A CA 1
ATOM 2488 C C . ILE A 1 306 ? 6.350 10.039 -9.486 1.00 87.88 306 ILE A C 1
ATOM 2490 O O . ILE A 1 306 ? 6.858 10.728 -8.599 1.00 87.88 306 ILE A O 1
ATOM 2494 N N . LEU A 1 307 ? 7.058 9.127 -10.158 1.00 84.62 307 LEU A N 1
ATOM 2495 C CA . LEU A 1 307 ? 8.474 8.898 -9.886 1.00 84.62 307 LEU A CA 1
ATOM 2496 C C . LEU A 1 307 ? 9.311 9.907 -10.678 1.00 84.62 307 LEU A C 1
ATOM 2498 O O . LEU A 1 307 ? 9.558 9.723 -11.868 1.00 84.62 307 LEU A O 1
ATOM 2502 N N . GLU A 1 308 ? 9.728 10.978 -10.005 1.00 83.75 308 GLU A N 1
ATOM 2503 C CA . GLU A 1 308 ? 10.682 11.968 -10.518 1.00 83.75 308 GLU A CA 1
ATOM 2504 C C . GLU A 1 308 ? 11.573 12.467 -9.367 1.00 83.75 308 GLU A C 1
ATOM 2506 O O . GLU A 1 308 ? 11.241 13.459 -8.719 1.00 83.75 308 GLU A O 1
ATOM 2511 N N . PRO A 1 309 ? 12.669 11.758 -9.031 1.00 77.38 309 PRO A N 1
ATOM 2512 C CA . PRO A 1 309 ? 13.441 12.030 -7.821 1.00 77.38 309 PRO A CA 1
ATOM 2513 C C . PRO A 1 309 ? 13.968 13.469 -7.742 1.00 77.38 309 PRO A C 1
ATOM 2515 O O . PRO A 1 309 ? 14.752 13.912 -8.584 1.00 77.38 309 PRO A O 1
ATOM 2518 N N . ASP A 1 310 ? 13.626 14.165 -6.660 1.00 75.81 310 ASP A N 1
ATOM 2519 C CA . ASP A 1 310 ? 14.060 15.534 -6.367 1.00 75.81 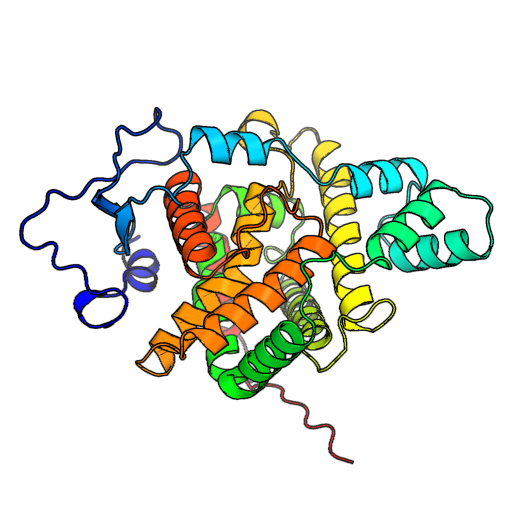310 ASP A CA 1
ATOM 2520 C C . ASP A 1 310 ? 15.151 15.586 -5.272 1.00 75.81 310 ASP A C 1
ATOM 2522 O O . ASP A 1 310 ? 15.740 14.576 -4.869 1.00 75.81 310 ASP A O 1
ATOM 2526 N N . GLU A 1 311 ? 15.483 16.790 -4.798 1.00 75.25 311 GLU A N 1
ATOM 2527 C CA . GLU A 1 311 ? 16.433 16.972 -3.692 1.00 75.25 311 GLU A CA 1
ATOM 2528 C C . GLU A 1 311 ? 15.973 16.314 -2.389 1.00 75.25 311 GLU A C 1
ATOM 2530 O O . GLU A 1 311 ? 16.793 15.706 -1.693 1.00 75.25 311 GLU A O 1
ATOM 2535 N N . ASP A 1 312 ? 14.675 16.372 -2.094 1.00 70.31 312 ASP A N 1
ATOM 2536 C CA . ASP A 1 312 ? 14.090 15.765 -0.899 1.00 70.31 312 ASP A CA 1
ATOM 2537 C C . ASP A 1 312 ? 14.220 14.243 -0.938 1.00 70.31 312 ASP A C 1
ATOM 2539 O O . ASP A 1 312 ? 14.655 13.627 0.038 1.00 70.31 312 ASP A O 1
ATOM 2543 N N . SER A 1 313 ? 13.918 13.653 -2.094 1.00 72.56 313 SER A N 1
ATOM 2544 C CA . SER A 1 313 ? 14.054 12.223 -2.376 1.00 72.56 313 SER A CA 1
ATOM 2545 C C . SER A 1 313 ? 15.472 11.737 -2.048 1.00 72.56 313 SER A C 1
ATOM 2547 O O . SER A 1 313 ? 15.672 10.734 -1.356 1.00 72.56 313 SER A O 1
ATOM 2549 N N . ARG A 1 314 ? 16.491 12.506 -2.468 1.00 72.75 314 ARG A N 1
ATOM 2550 C CA . ARG A 1 314 ? 17.905 12.213 -2.174 1.00 72.75 314 ARG A CA 1
ATOM 2551 C C . ARG A 1 314 ? 18.231 12.337 -0.690 1.00 72.75 314 ARG A C 1
ATOM 2553 O O . ARG A 1 314 ? 18.928 11.474 -0.155 1.00 72.75 314 ARG A O 1
ATOM 2560 N N . ALA A 1 315 ? 17.768 13.401 -0.037 1.00 72.88 315 ALA A N 1
ATOM 2561 C CA . ALA A 1 315 ? 18.073 13.669 1.365 1.00 72.88 315 ALA A CA 1
ATOM 2562 C C . ALA A 1 315 ? 17.519 12.574 2.287 1.00 72.88 315 ALA A C 1
ATOM 2564 O O . ALA A 1 315 ? 18.238 12.075 3.157 1.00 72.88 315 ALA A O 1
ATOM 2565 N N . VAL A 1 316 ? 16.270 12.153 2.062 1.00 71.31 316 VAL A N 1
ATOM 2566 C CA . VAL A 1 316 ? 15.618 11.109 2.865 1.00 71.31 316 VAL A CA 1
ATOM 2567 C C . VAL A 1 316 ? 16.274 9.744 2.633 1.00 71.31 316 VAL A C 1
ATOM 2569 O O . VAL A 1 316 ? 16.627 9.066 3.601 1.00 71.31 316 VAL A O 1
ATOM 2572 N N . ALA A 1 317 ? 16.542 9.371 1.375 1.00 74.50 317 ALA A N 1
ATOM 2573 C CA . ALA A 1 317 ? 17.239 8.124 1.059 1.00 74.50 317 ALA A CA 1
ATOM 2574 C C . ALA A 1 317 ? 18.647 8.071 1.674 1.00 74.50 317 ALA A C 1
ATOM 2576 O O . ALA A 1 317 ? 19.028 7.070 2.285 1.00 74.50 317 ALA A O 1
ATOM 2577 N N . PHE A 1 318 ? 19.416 9.160 1.570 1.00 74.94 318 PHE A N 1
ATOM 2578 C CA . PHE A 1 318 ? 20.745 9.253 2.170 1.00 74.94 318 PHE A CA 1
ATOM 2579 C C . PHE A 1 318 ? 20.695 9.112 3.694 1.00 74.94 318 PHE A C 1
ATOM 2581 O O . PHE A 1 318 ? 21.475 8.344 4.258 1.00 74.94 318 PHE A O 1
ATOM 2588 N N . HIS A 1 319 ? 19.760 9.805 4.354 1.00 72.25 319 HIS A N 1
ATOM 2589 C CA . HIS A 1 319 ? 19.594 9.719 5.802 1.00 72.25 319 HIS A CA 1
ATOM 2590 C C . HIS A 1 319 ? 19.337 8.277 6.250 1.00 72.25 319 HIS A C 1
ATOM 2592 O O . HIS A 1 319 ? 20.025 7.782 7.145 1.00 72.25 319 HIS A O 1
ATOM 2598 N N . LEU A 1 320 ? 18.411 7.577 5.584 1.00 72.94 320 LEU A N 1
ATOM 2599 C CA . LEU A 1 320 ? 18.079 6.192 5.912 1.00 72.94 320 LEU A CA 1
ATOM 2600 C C . LEU A 1 320 ? 19.273 5.247 5.699 1.00 72.94 320 LEU A C 1
ATOM 2602 O O . LEU A 1 320 ? 19.600 4.456 6.584 1.00 72.94 320 LEU A O 1
ATOM 2606 N N . LEU A 1 321 ? 19.975 5.361 4.568 1.00 76.38 321 LEU A N 1
ATOM 2607 C CA . LEU A 1 321 ? 21.135 4.517 4.250 1.00 76.38 321 LEU A CA 1
ATOM 2608 C C . LEU A 1 321 ? 22.324 4.733 5.205 1.00 76.38 321 LEU A C 1
ATOM 2610 O O . LEU A 1 321 ? 23.173 3.850 5.347 1.00 76.38 321 LEU A O 1
ATOM 2614 N N . GLN A 1 322 ? 22.395 5.877 5.889 1.00 71.94 322 GLN A N 1
ATOM 2615 C CA . GLN A 1 322 ? 23.412 6.145 6.907 1.00 71.94 322 GLN A CA 1
ATOM 2616 C C . GLN A 1 322 ? 23.073 5.607 8.302 1.00 71.94 322 GLN A C 1
ATOM 2618 O O . GLN A 1 322 ? 23.990 5.423 9.109 1.00 71.94 322 GLN A O 1
ATOM 2623 N N . VAL A 1 323 ? 21.800 5.319 8.601 1.00 65.31 323 VAL A N 1
ATOM 2624 C CA . VAL A 1 323 ? 21.378 4.748 9.895 1.00 65.31 323 VAL A CA 1
ATOM 2625 C C . VAL A 1 323 ? 22.203 3.509 10.293 1.00 65.31 323 VAL A C 1
ATOM 2627 O O . VAL A 1 323 ? 22.631 3.461 11.453 1.00 65.31 323 VAL A O 1
ATOM 2630 N N . PRO A 1 324 ? 22.499 2.547 9.391 1.00 56.53 324 PRO A N 1
ATOM 2631 C CA . PRO A 1 324 ? 23.389 1.431 9.720 1.00 56.53 324 PRO A CA 1
ATOM 2632 C C . PRO A 1 324 ? 24.868 1.808 9.920 1.00 56.53 324 PRO A C 1
ATOM 2634 O O . PRO A 1 324 ? 25.538 1.206 10.754 1.00 56.53 324 PRO A O 1
ATOM 2637 N N . ARG A 1 325 ? 25.406 2.804 9.199 1.00 52.22 325 ARG A N 1
ATOM 2638 C CA . ARG A 1 325 ? 26.860 3.089 9.160 1.00 52.22 325 ARG A CA 1
ATOM 2639 C C . ARG A 1 325 ? 27.431 3.690 10.447 1.00 52.22 325 ARG A C 1
ATOM 2641 O O . ARG A 1 325 ? 28.567 3.404 10.800 1.00 52.22 325 ARG A O 1
ATOM 2648 N N . ASN A 1 326 ? 26.649 4.489 11.170 1.00 48.50 326 ASN A N 1
ATOM 2649 C CA . ASN A 1 326 ? 27.119 5.209 12.363 1.00 48.50 326 ASN A CA 1
ATOM 2650 C C . ASN A 1 326 ? 26.766 4.496 13.682 1.00 48.50 326 ASN A C 1
ATOM 2652 O O . ASN A 1 326 ? 26.666 5.123 14.738 1.00 48.50 326 ASN A O 1
ATOM 2656 N N . GLY A 1 327 ? 26.485 3.192 13.647 1.00 42.97 327 GLY A N 1
ATOM 2657 C CA . GLY A 1 327 ? 26.362 2.370 14.850 1.00 42.97 327 GLY A CA 1
ATOM 2658 C C . GLY A 1 327 ? 27.693 1.708 15.185 1.00 42.97 327 GLY A C 1
ATOM 2659 O O . GLY A 1 327 ? 28.027 0.696 14.579 1.00 42.97 327 GLY A O 1
ATOM 2660 N N . ARG A 1 328 ? 28.428 2.207 16.190 1.00 40.97 328 ARG A N 1
ATOM 2661 C CA . ARG A 1 328 ? 29.394 1.352 16.900 1.00 40.97 328 ARG A CA 1
ATOM 2662 C C . ARG A 1 328 ? 28.575 0.233 17.559 1.00 40.97 328 ARG A C 1
ATOM 2664 O O . ARG A 1 328 ? 27.956 0.468 18.589 1.00 40.97 328 ARG A O 1
ATOM 2671 N N . GLY A 1 329 ? 28.484 -0.929 16.909 1.00 38.81 329 GLY A N 1
ATOM 2672 C CA . GLY A 1 329 ? 27.836 -2.126 17.459 1.00 38.81 329 GLY A CA 1
ATOM 2673 C C . GLY A 1 329 ? 26.481 -2.547 16.875 1.00 38.81 329 GLY A C 1
ATOM 2674 O O . GLY A 1 329 ? 25.865 -3.437 17.449 1.00 38.81 329 GLY A O 1
ATOM 2675 N N . LEU A 1 330 ? 26.012 -1.990 15.751 1.00 36.62 330 LEU A N 1
ATOM 2676 C CA . LEU A 1 330 ? 24.823 -2.517 15.059 1.00 36.62 330 LEU A CA 1
ATOM 2677 C C . LEU A 1 330 ? 25.121 -2.766 13.573 1.00 36.62 330 LEU A C 1
ATOM 2679 O O . LEU A 1 330 ? 24.665 -2.050 12.685 1.00 36.62 330 LEU A O 1
ATOM 2683 N N . ALA A 1 331 ? 25.861 -3.843 13.299 1.00 34.84 331 ALA A N 1
ATOM 2684 C CA . ALA A 1 331 ? 25.528 -4.641 12.123 1.00 34.84 331 ALA A CA 1
ATOM 2685 C C . ALA A 1 331 ? 24.027 -4.963 12.211 1.00 34.84 331 ALA A C 1
ATOM 2687 O O . ALA A 1 331 ? 23.520 -5.137 13.322 1.00 34.84 331 ALA A O 1
ATOM 2688 N N . PHE A 1 332 ? 23.319 -5.013 11.084 1.00 36.19 332 PHE A N 1
ATOM 2689 C CA . PHE A 1 332 ? 21.956 -5.539 10.991 1.00 36.19 332 PHE A CA 1
ATOM 2690 C C . PHE A 1 332 ? 21.927 -6.974 11.563 1.00 36.19 332 PHE A C 1
ATOM 2692 O O . PHE A 1 332 ? 22.004 -7.961 10.840 1.00 36.19 332 PHE A O 1
ATOM 2699 N N . ARG A 1 333 ? 21.866 -7.113 12.892 1.00 31.17 333 ARG A N 1
ATOM 2700 C CA . ARG A 1 333 ? 21.406 -8.322 13.552 1.00 31.17 333 ARG A CA 1
ATOM 2701 C C . ARG A 1 333 ? 19.926 -8.339 13.239 1.00 31.17 333 ARG A C 1
ATOM 2703 O O . ARG A 1 333 ? 19.179 -7.526 13.778 1.00 31.17 333 ARG A O 1
ATOM 2710 N N . PHE A 1 334 ? 19.529 -9.211 12.320 1.00 31.75 334 PHE A N 1
ATOM 2711 C CA . PHE A 1 334 ? 18.158 -9.682 12.248 1.00 31.75 334 PHE A CA 1
ATOM 2712 C C . PHE A 1 334 ? 17.747 -10.066 13.675 1.00 31.75 334 PHE A C 1
ATOM 2714 O O . PHE A 1 334 ? 18.163 -11.104 14.185 1.00 31.75 334 PHE A O 1
ATOM 2721 N N . TYR A 1 335 ? 17.003 -9.198 14.359 1.00 28.55 335 TYR A N 1
ATOM 2722 C CA . TYR A 1 335 ? 16.356 -9.536 15.619 1.00 28.55 335 TYR A CA 1
ATOM 2723 C C . TYR A 1 335 ? 15.155 -10.424 15.275 1.00 28.55 335 TYR A C 1
ATOM 2725 O O . TYR A 1 335 ? 14.005 -10.014 15.374 1.00 28.55 335 TYR A O 1
ATOM 2733 N N . PHE A 1 336 ? 15.437 -11.651 14.837 1.00 30.66 336 PHE A N 1
ATOM 2734 C CA . PHE A 1 336 ? 14.520 -12.764 15.012 1.00 30.66 336 PHE A CA 1
ATOM 2735 C C . PHE A 1 336 ? 14.647 -13.190 16.468 1.00 30.66 336 PHE A C 1
ATOM 2737 O O . PHE A 1 336 ? 15.490 -14.011 16.824 1.00 30.66 336 PHE A O 1
ATOM 2744 N N . LEU A 1 337 ? 13.847 -12.574 17.337 1.00 26.08 337 LEU A N 1
ATOM 2745 C CA . LEU A 1 337 ? 13.555 -13.177 18.628 1.00 26.08 337 LEU A CA 1
ATOM 2746 C C . LEU A 1 337 ? 12.693 -14.409 18.342 1.00 26.08 337 LEU A C 1
ATOM 2748 O O . LEU A 1 337 ? 11.474 -14.315 18.230 1.00 26.08 337 LEU A O 1
ATOM 2752 N N . PHE A 1 338 ? 13.352 -15.557 18.181 1.00 26.27 338 PHE A N 1
ATOM 2753 C CA . PHE A 1 338 ? 12.737 -16.840 18.482 1.00 26.27 338 PHE A CA 1
ATOM 2754 C C . PHE A 1 338 ? 12.265 -16.760 19.934 1.00 26.27 338 PHE A C 1
ATOM 2756 O O . PHE A 1 338 ? 13.075 -16.762 20.860 1.00 26.27 338 PHE A O 1
ATOM 2763 N N . VAL A 1 339 ? 10.956 -16.636 20.133 1.00 26.19 339 VAL A N 1
ATOM 2764 C CA . VAL A 1 339 ? 10.344 -17.019 21.402 1.00 26.19 339 VAL A CA 1
ATOM 2765 C C . VAL A 1 339 ? 10.296 -18.541 21.372 1.00 26.19 339 VAL A C 1
ATOM 2767 O O . VAL A 1 339 ? 9.337 -19.136 20.891 1.00 26.19 339 VAL A O 1
ATOM 2770 N N . SER A 1 340 ? 11.396 -19.160 21.792 1.00 26.50 340 SER A N 1
ATOM 2771 C CA . SER A 1 340 ? 11.394 -20.555 22.212 1.00 26.50 340 SER A CA 1
ATOM 2772 C C . SER A 1 340 ? 10.727 -20.609 23.584 1.00 26.50 340 SER A C 1
ATOM 2774 O O . SER A 1 340 ? 11.201 -19.947 24.509 1.00 26.50 340 SER A O 1
ATOM 2776 N N . ASN A 1 341 ? 9.643 -21.373 23.699 1.00 29.81 341 ASN A N 1
ATOM 2777 C CA . ASN A 1 341 ? 9.341 -22.095 24.932 1.00 29.81 341 ASN A CA 1
ATOM 2778 C C . ASN A 1 341 ? 9.877 -23.513 24.775 1.00 29.81 341 ASN A C 1
ATOM 2780 O O . ASN A 1 341 ? 9.685 -24.069 23.668 1.00 29.81 341 ASN A O 1
#

pLDDT: mean 84.51, std 17.91, range [26.08, 98.81]

Sequence (341 aa):
MSWLLRFFSFDNENIASRHIDSRQRARKTWNVGEKEPQVKVGDIIEKYGQVFTWSDLHVMPSRLQCLRSEGDVMCDMLLETFNPQPKDDVLDKILDDAKESSDLNAKNFIHAYSEVPAWVDWEQVRRGQKVFIRDLPACGISLYYLSLVGGFSAPLITKVLRATGYLTSGRKQVIRRLADTSQMIFECLMPDSLLPNNKGWLSVLRVRFLHGMVRRRLKSRPYWNEKEWGVPINQEDMSATLLAFSYNVLIGIELVLGKPLNREDQECYIHLWRYIGWLIGVDDKHNPCTSVDRAKATLESIVMHILEPDEDSRAVAFHLLQVPRNGRGLAFRFYFLFVSN

Foldseek 3Di:
DVPLLVLVQDPCCLQVVQNDPCPPADEDADAAPDPWDPDDFQHWYDDSNRIDGAHPLADTLVRLVVLLQADQVLLLVVCVVVVDDPPDLVLVVLVVCLPPHPPPSSVVVLVVLLPADPPQDLVLLLLLLVLCVVLVVLLVCLLVRVQPLVLLLQVLLLVLCVVVVPLVPDLVNVVVNVVLVVVLVVQLSDRPQCNRPHRNLSSLLSLLNVQSVSQVVLVPDPPRDCVVSGRRNGLSVLLLNLLSSQLSSQVSSCVVVVHGDPQSNNLSSLSSSLSSSVSSRNDNVSRQSPGSVSSVSHNVNSCSHRRHGDPSSVVSSVSSVCSQVPDPPDDPPVPPPPPDD

Solvent-accessible surface area (backbone atoms only — not comparable to full-atom values): 18852 Å² total; per-residue (Å²): 120,69,67,69,48,48,73,61,30,51,78,41,79,78,39,82,95,53,51,67,97,51,95,86,58,79,70,43,71,75,68,58,90,58,76,85,77,96,79,56,72,72,41,37,37,45,58,69,60,43,66,50,67,41,48,90,63,43,53,54,58,74,61,51,55,54,30,25,69,33,55,44,68,71,56,42,55,51,48,64,71,67,56,74,58,98,85,58,65,62,56,61,52,37,55,48,39,39,70,76,48,86,49,60,66,41,36,51,52,55,47,61,66,56,54,72,61,92,84,69,54,66,66,38,32,48,48,15,26,50,50,50,67,75,42,39,71,36,38,53,50,12,41,50,57,59,22,52,50,43,49,28,32,22,40,61,61,41,51,55,29,57,78,68,39,51,72,63,46,60,71,70,56,27,53,50,52,54,48,56,52,52,49,46,53,52,40,46,43,40,84,74,16,57,42,69,90,26,67,10,35,51,44,41,41,42,49,28,52,50,49,36,54,50,25,57,58,44,74,74,35,94,84,56,55,47,91,84,60,24,39,59,77,7,43,40,56,48,46,54,51,51,37,28,71,30,55,44,24,54,51,28,33,17,68,70,69,75,48,73,71,59,69,68,59,47,38,17,33,25,45,33,45,31,53,53,36,46,58,42,48,40,55,74,96,69,45,42,33,79,37,55,67,39,28,49,28,39,50,59,28,44,46,55,44,50,50,58,67,45,72,66,22,51,52,50,38,50,54,58,69,43,62,56,73,78,40,95,86,39,71,91,67,80,81,73,77,76,84,76,129

Mean predicted aligned error: 7.6 Å

Secondary structure (DSSP, 8-state):
-HHHHHHH---GGG-TTT----TTS-EE---TTSSPP---TT-EEEETTEEEE--TT---HHHHHHHTT---HHHHHHHHHH---TTS-HHHHHHHHHHHS--HHHHHHHHHHHS--TT--HHHHHHHHHHHHHTHHHHHHHIIIIIIHHHTT-HHHHHHHHHHTTTTS-HHHHHHHHHHHHHHHHHHHSTTTTSTTSHHHHHHHHHHHHHHHHHHHHHTSTT--HHHH-STT-HHHHHHHHHHHTHHHHHHHHHHHSSPPPHHHHHHHHHHHHHHHHHHT--TTT-STTSHHHHHHHHHHHHHHH----HHHHHHHHHHHHTTTT-TT-S----------

InterPro domains:
  IPR018713 ER-bound oxygenase mpaB/mpaB'/Rubber oxygenase, catalytic domain [PF09995] (150-320)
  IPR037473 Rubber oxygenase Lcp-like [PTHR37539] (40-322)

Nearest PDB structures (foldseek):
  5o1m-assembly1_A  TM=7.898E-01  e=2.075E-06  Streptomyces sp. K30
  5a7d-assembly2_Q  TM=1.417E-01  e=1.271E+00  Drosophila melanogaster
  4wk5-assembly1_A-2  TM=2.155E-01  e=7.965E+00  Thermotoga neapolitana DSM 4359

Radius of gyration: 20.21 Å; Cα contacts (8 Å, |Δi|>4): 439; chains: 1; bounding box: 56×49×58 Å